Protein AF-A0A3N5FFJ3-F1 (afdb_monomer)

Nearest PDB structures (foldseek):
  7nu8-assembly1_A  TM=3.298E-01  e=3.427E+00  Neisseria gonorrhoeae
  6yks-assembly1_A  TM=2.397E-01  e=6.862E+00  Neisseria gonorrhoeae
  7a0p-assembly1_A  TM=2.120E-01  e=6.442E+00  Neisseria gonorrhoeae
  6ykn-assembly1_A  TM=2.234E-01  e=7.785E+00  Neisseria gonorrhoeae
  7yp8-assembly1_A  TM=2.160E-01  e=8.292E+00  Neisseria gonorrhoeae NCCP11945

Secondary structure (DSSP, 8-state):
---HHHHHHHHHHH-------HHHHTT-SSHHHHHHHHTS---SSS----B-TT--B--SS--HHHHHHHHHHHHHHS-TTTTS------------GGGS--PPTT-EEEEEEE---EE-TTS-EE--SEE----TTPPPEE---EEEEEEE-HHHHHHTS-S---TT-EEEPPHHHHHHIIIIISSS-TT--TTSTTTSS-------EEE-----

pLDDT: mean 80.62, std 12.38, range [38.72, 95.5]

Radius of gyration: 22.65 Å; Cα contacts (8 Å, |Δi|>4): 275; chains: 1; bounding box: 49×54×60 Å

Sequence (216 aa):
MSTPNQNQTLARENFIPVSIEIAYAGRRSDVEGKFIRERLKRPSWNGWIAATPNGTILNEEPYLDLVIHKGLQRWNELPAEERRPGLALENLGPVDPSLDLTPPAGGLILKTFIRSLARDAKGALMAPESVDLGNPGAPPIPAQAQRDHLWLMAEEAASLLPAQRTKGHRSPVPTFLADRICSFYLKDSATCIPGTSASKYGRYSGTLTSVVAEST

Foldseek 3Di:
DDDPVVLVVLCVPPHDDDDDPLVLQCVDPFPSVVCCCPQVVRPPDDFDFQAALSRHTQAPDRHSVSRSPSSRVSLVVDDPVSNDNDDDPVDRDDDDCVSPDDFADQKDKDKAKDWDWDADPVRDIDQDQWDDPPDPPDDTHGGDIDIDIDGGHNVLRVQLDDPDQDAFDKDWRDQVVQQVCQQPPHQVCSVVDPPCRPPVDDRGGDTDMHGRHDDD

Solvent-accessible surface area (backbone atoms only — not comparable to full-atom values): 13442 Å² total; per-residue (Å²): 132,82,53,73,69,54,53,53,49,51,43,68,76,75,47,85,90,81,89,74,67,58,87,51,47,47,66,41,90,40,54,62,12,45,43,34,46,71,44,58,56,57,68,95,58,98,60,44,81,30,56,42,74,69,32,52,70,46,36,97,50,46,49,62,69,56,12,55,54,45,14,51,53,48,54,73,70,47,58,73,74,70,71,39,85,72,59,78,73,89,65,58,68,76,79,71,66,88,71,56,89,68,81,53,78,81,34,40,77,43,82,42,78,42,56,62,71,43,62,49,101,86,64,48,81,40,78,45,72,54,43,74,85,84,50,90,93,59,77,62,41,75,48,52,74,39,77,52,74,48,80,30,45,37,68,58,46,54,59,62,57,58,93,62,84,47,73,70,38,72,41,74,41,53,63,73,58,29,34,48,42,29,56,72,67,64,44,84,57,60,74,74,61,90,84,54,52,78,83,77,42,75,91,53,71,67,87,45,70,42,64,38,70,78,89,126

Mean predicted aligned error: 9.39 Å

Structure (mmCIF, N/CA/C/O backbone):
data_AF-A0A3N5FFJ3-F1
#
_entry.id   AF-A0A3N5FFJ3-F1
#
loop_
_atom_site.group_PDB
_atom_site.id
_atom_site.type_symbol
_atom_site.label_atom_id
_atom_site.label_alt_id
_atom_site.label_comp_id
_atom_site.label_asym_id
_atom_site.label_entity_id
_atom_site.label_seq_id
_atom_site.pdbx_PDB_ins_code
_atom_site.Cartn_x
_atom_site.Cartn_y
_atom_site.Cartn_z
_atom_site.occupancy
_atom_site.B_iso_or_equiv
_atom_site.auth_seq_id
_atom_site.auth_comp_id
_atom_site.auth_asym_id
_atom_site.auth_atom_id
_atom_site.pdbx_PDB_model_num
ATOM 1 N N . MET A 1 1 ? -13.493 -19.605 10.358 1.00 55.00 1 MET A N 1
ATOM 2 C CA . MET A 1 1 ? -13.135 -18.456 9.500 1.00 55.00 1 MET A CA 1
ATOM 3 C C . MET A 1 1 ? -14.298 -18.198 8.562 1.00 55.00 1 MET A C 1
ATOM 5 O O . MET A 1 1 ? -14.789 -19.150 7.965 1.00 55.00 1 MET A O 1
ATOM 9 N N . SER A 1 2 ? -14.787 -16.962 8.498 1.00 55.50 2 SER A N 1
ATOM 10 C CA . SER A 1 2 ? -15.798 -16.552 7.519 1.00 55.50 2 SER A CA 1
ATOM 11 C C . SER A 1 2 ? -15.200 -16.547 6.111 1.00 55.50 2 SER A C 1
ATOM 13 O O . SER A 1 2 ? -13.999 -16.345 5.930 1.00 55.50 2 SER A O 1
ATOM 15 N N . THR A 1 3 ? -16.029 -16.783 5.098 1.00 64.38 3 THR A N 1
ATOM 16 C CA . THR A 1 3 ? -15.585 -16.666 3.702 1.00 64.38 3 THR A CA 1
ATOM 17 C C . THR A 1 3 ? -15.392 -15.187 3.327 1.00 64.38 3 THR A C 1
ATOM 19 O O . THR A 1 3 ? -16.077 -14.324 3.886 1.00 64.38 3 THR A O 1
ATOM 22 N N . PRO A 1 4 ? -14.518 -14.851 2.357 1.00 63.72 4 PRO A N 1
ATOM 23 C CA . PRO A 1 4 ? -14.334 -13.469 1.901 1.00 63.72 4 PRO A CA 1
ATOM 24 C C . PRO A 1 4 ? -15.648 -12.755 1.530 1.00 63.72 4 PRO A C 1
ATOM 26 O O . PRO A 1 4 ? -15.838 -11.592 1.884 1.00 63.72 4 PRO A O 1
ATOM 29 N N . ASN A 1 5 ? -16.598 -13.472 0.917 1.00 72.62 5 ASN A N 1
ATOM 30 C CA . ASN A 1 5 ? -17.919 -12.937 0.561 1.00 72.62 5 ASN A CA 1
ATOM 31 C C . ASN A 1 5 ? -18.771 -12.555 1.784 1.00 72.62 5 ASN A C 1
ATOM 33 O O . ASN A 1 5 ? -19.526 -11.583 1.730 1.00 72.62 5 ASN A O 1
ATOM 37 N N . GLN A 1 6 ? -18.648 -13.284 2.898 1.00 77.88 6 GLN A N 1
ATOM 38 C CA . GLN A 1 6 ? -19.370 -12.967 4.135 1.00 77.88 6 GLN A CA 1
ATOM 39 C C . GLN A 1 6 ? -18.846 -11.678 4.771 1.00 77.88 6 GLN A C 1
ATOM 41 O O . GLN A 1 6 ? -19.639 -10.825 5.158 1.00 77.88 6 GLN A O 1
ATOM 46 N N . ASN A 1 7 ? -17.524 -11.498 4.820 1.00 80.75 7 ASN A N 1
ATOM 47 C CA . ASN A 1 7 ? -16.919 -10.282 5.368 1.00 80.75 7 ASN A CA 1
ATOM 48 C C . ASN A 1 7 ? -17.285 -9.044 4.535 1.00 80.75 7 ASN A C 1
ATOM 50 O O . ASN A 1 7 ? -17.646 -8.015 5.097 1.00 80.75 7 ASN A O 1
ATOM 54 N N . GLN A 1 8 ? -17.262 -9.149 3.202 1.00 82.69 8 GLN A N 1
ATOM 55 C CA . GLN A 1 8 ? -17.688 -8.055 2.319 1.00 82.69 8 GLN A CA 1
ATOM 56 C C . GLN A 1 8 ? -19.159 -7.675 2.526 1.00 82.69 8 GLN A C 1
ATOM 58 O O . GLN A 1 8 ? -19.489 -6.492 2.578 1.00 82.69 8 GLN A O 1
ATOM 63 N N . THR A 1 9 ? -20.035 -8.672 2.673 1.00 88.12 9 THR A N 1
ATOM 64 C CA . THR A 1 9 ? -21.468 -8.454 2.923 1.00 88.12 9 THR A CA 1
ATOM 65 C C . THR A 1 9 ? -21.687 -7.747 4.260 1.00 88.12 9 THR A C 1
ATOM 67 O O . THR A 1 9 ? -22.335 -6.704 4.301 1.00 88.12 9 THR A O 1
ATOM 70 N N . LEU A 1 10 ? -21.063 -8.246 5.333 1.00 89.25 10 LEU A N 1
ATOM 71 C CA . LEU A 1 10 ? -21.150 -7.642 6.664 1.00 89.25 10 LEU A CA 1
ATOM 72 C C . LEU A 1 10 ? -20.624 -6.207 6.687 1.00 89.25 10 LEU A C 1
ATOM 74 O O . LEU A 1 10 ? -21.285 -5.336 7.250 1.00 89.25 10 LEU A O 1
ATOM 78 N N . ALA A 1 11 ? -19.473 -5.959 6.056 1.00 88.56 11 ALA A N 1
ATOM 79 C CA . ALA A 1 11 ? -18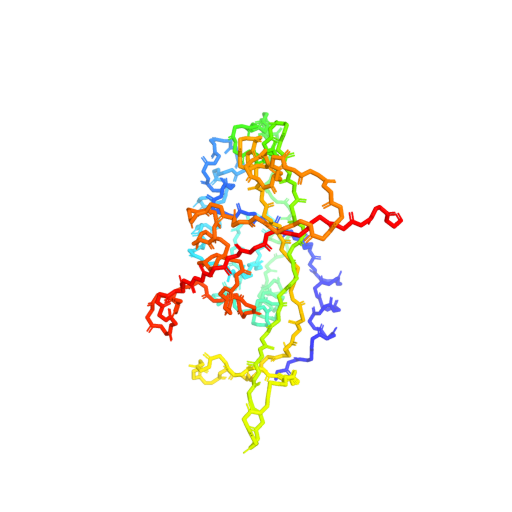.901 -4.623 5.936 1.00 88.56 11 ALA A CA 1
ATOM 80 C C . ALA A 1 11 ? -19.869 -3.663 5.233 1.00 88.56 11 ALA A C 1
ATOM 82 O O . ALA A 1 11 ? -20.138 -2.581 5.743 1.00 88.56 11 ALA A O 1
ATOM 83 N N . ARG A 1 12 ? -20.443 -4.076 4.098 1.00 90.19 12 ARG A N 1
ATOM 84 C CA . ARG A 1 12 ? -21.382 -3.253 3.322 1.00 90.19 12 ARG A CA 1
ATOM 85 C C . ARG A 1 12 ? -22.654 -2.911 4.098 1.00 90.19 12 ARG A C 1
ATOM 87 O O . ARG A 1 12 ? -23.186 -1.821 3.933 1.00 90.19 12 ARG A O 1
ATOM 94 N N . GLU A 1 13 ? -23.167 -3.851 4.880 1.00 94.31 13 GLU A N 1
ATOM 95 C CA . GLU A 1 13 ? -24.470 -3.711 5.538 1.00 94.31 13 GLU A CA 1
ATOM 96 C C . GLU A 1 13 ? -24.389 -3.028 6.905 1.00 94.31 13 GLU A C 1
ATOM 98 O O . GLU A 1 13 ? -25.378 -2.450 7.347 1.00 94.31 13 GLU A O 1
ATOM 103 N N . ASN A 1 14 ? -23.230 -3.076 7.572 1.00 93.94 14 ASN A N 1
ATOM 104 C CA . ASN A 1 14 ? -23.102 -2.641 8.967 1.00 93.94 14 ASN A CA 1
ATOM 105 C C . ASN A 1 14 ? -22.039 -1.561 9.202 1.00 93.94 14 ASN A C 1
ATOM 107 O O . ASN A 1 14 ? -21.961 -1.028 10.307 1.00 93.94 14 ASN A O 1
ATOM 111 N N . PHE A 1 15 ? -21.211 -1.238 8.207 1.00 92.94 15 PHE A N 1
ATOM 112 C CA . PHE A 1 15 ? -20.105 -0.296 8.362 1.00 92.94 15 PHE A CA 1
ATOM 113 C C . PHE A 1 15 ? -20.133 0.793 7.290 1.00 92.94 15 PHE A C 1
ATOM 115 O O . PHE A 1 15 ? -20.635 0.601 6.184 1.00 92.94 15 PHE A O 1
ATOM 122 N N . ILE A 1 16 ? -19.519 1.932 7.612 1.00 91.25 16 ILE A N 1
ATOM 123 C CA . ILE A 1 16 ? -19.140 2.957 6.636 1.00 91.25 16 ILE A CA 1
ATOM 124 C C . ILE A 1 16 ? -17.654 2.736 6.328 1.00 91.25 16 ILE A C 1
ATOM 126 O O . ILE A 1 16 ? -16.812 3.077 7.162 1.00 91.25 16 ILE A O 1
ATOM 130 N N . PRO A 1 17 ? -17.299 2.116 5.188 1.00 89.50 17 PRO A N 1
ATOM 131 C CA . PRO A 1 17 ? -15.906 1.843 4.874 1.00 89.50 17 PRO A CA 1
ATOM 132 C C . PRO A 1 17 ? -15.175 3.139 4.515 1.00 89.50 17 PRO A C 1
ATOM 134 O O . PRO A 1 17 ? -15.614 3.894 3.649 1.00 89.50 17 PRO A O 1
ATOM 137 N N . VAL A 1 18 ? -14.027 3.367 5.153 1.00 87.50 18 VAL A N 1
ATOM 138 C CA . VAL A 1 18 ? -13.131 4.492 4.865 1.00 87.50 18 VAL A CA 1
ATOM 139 C C . VAL A 1 18 ? -11.716 3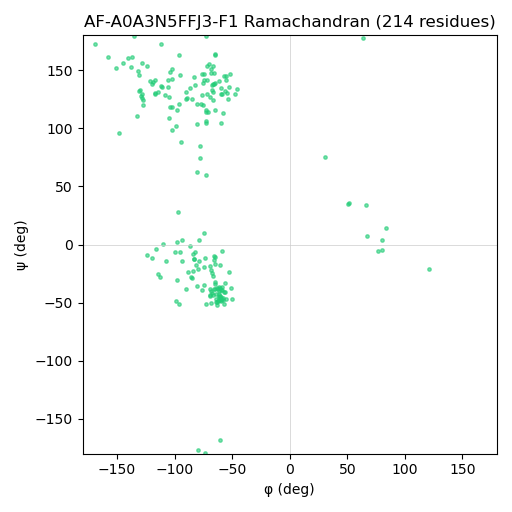.952 4.695 1.00 87.50 18 VAL A C 1
ATOM 141 O O . VAL A 1 18 ? -11.254 3.146 5.501 1.00 87.50 18 VAL A O 1
ATOM 144 N N . SER A 1 19 ? -11.031 4.390 3.640 1.00 85.38 19 SER A N 1
ATOM 145 C CA . SER A 1 19 ? -9.616 4.094 3.415 1.00 85.38 19 SER A CA 1
ATOM 146 C C . SER A 1 19 ? -8.796 5.332 3.735 1.00 85.38 19 SER A C 1
ATOM 148 O O . SER A 1 19 ? -9.068 6.400 3.192 1.00 85.38 19 SER A O 1
ATOM 150 N N . ILE A 1 20 ? -7.792 5.185 4.597 1.00 82.62 20 ILE A N 1
ATOM 151 C CA . ILE A 1 20 ? -6.930 6.286 5.031 1.00 82.62 20 ILE A CA 1
ATOM 152 C C . ILE A 1 20 ? -5.480 5.865 4.832 1.00 82.62 20 ILE A C 1
ATOM 154 O O . ILE A 1 20 ? -5.040 4.851 5.372 1.00 82.62 20 ILE A O 1
ATOM 158 N N . GLU A 1 21 ? -4.719 6.680 4.106 1.00 80.94 21 GLU A N 1
ATOM 159 C CA . GLU A 1 21 ? -3.267 6.545 4.043 1.00 80.94 21 GLU A CA 1
ATOM 160 C C . GLU A 1 21 ? -2.652 7.126 5.326 1.00 80.94 21 GLU A C 1
ATOM 162 O O . GLU A 1 21 ? -2.304 8.308 5.433 1.00 80.94 21 GLU A O 1
ATOM 167 N N . ILE A 1 22 ? -2.591 6.294 6.365 1.00 79.25 22 ILE A N 1
ATOM 168 C CA . ILE A 1 22 ? -2.316 6.749 7.728 1.00 79.25 22 ILE A CA 1
ATOM 169 C C . ILE A 1 22 ? -0.886 7.266 7.925 1.00 79.25 22 ILE A C 1
ATOM 171 O O . ILE A 1 22 ? -0.621 8.061 8.841 1.00 79.25 22 ILE A O 1
ATOM 175 N N . ALA A 1 23 ? 0.053 6.857 7.062 1.00 75.81 23 ALA A N 1
ATOM 176 C CA . ALA A 1 23 ? 1.424 7.335 7.132 1.00 75.81 23 ALA A CA 1
ATOM 177 C C . ALA A 1 23 ? 1.505 8.839 6.839 1.00 75.81 23 ALA A C 1
ATOM 179 O O . ALA A 1 23 ? 2.337 9.512 7.460 1.00 75.81 23 ALA A O 1
ATOM 180 N N . TYR A 1 24 ? 0.624 9.353 5.977 1.00 80.38 24 TYR A N 1
ATOM 181 C CA . TYR A 1 24 ? 0.540 10.759 5.575 1.00 80.38 24 TYR A CA 1
ATOM 182 C C . TYR A 1 24 ? -0.549 11.506 6.341 1.00 80.38 24 TYR A C 1
ATOM 184 O O . TYR A 1 24 ? -0.259 12.540 6.941 1.00 80.38 24 TYR A O 1
ATOM 192 N N . ALA A 1 25 ? -1.759 10.949 6.428 1.00 82.62 25 ALA A N 1
ATOM 193 C CA . ALA A 1 25 ? -2.885 11.597 7.097 1.00 82.62 25 ALA A CA 1
ATOM 194 C C . ALA A 1 25 ? -2.582 11.892 8.578 1.00 82.62 25 ALA A C 1
ATOM 196 O O . ALA A 1 25 ? -2.830 12.990 9.070 1.00 82.62 25 ALA A O 1
ATOM 197 N N . GLY A 1 26 ? -1.895 10.976 9.272 1.00 82.88 26 GLY A N 1
ATOM 198 C CA . GLY A 1 26 ? -1.452 11.193 10.653 1.00 82.88 26 GLY A CA 1
ATOM 199 C C . GLY A 1 26 ? -0.399 12.300 10.840 1.00 82.88 26 GLY A C 1
ATOM 200 O O . GLY A 1 26 ? -0.108 12.653 11.983 1.00 82.88 26 GLY A O 1
ATOM 201 N N . ARG A 1 27 ? 0.191 12.849 9.766 1.00 84.44 27 ARG A N 1
ATOM 202 C CA . ARG A 1 27 ? 1.148 13.977 9.813 1.00 84.44 27 ARG A CA 1
ATOM 203 C C . ARG A 1 27 ? 0.481 15.340 9.634 1.00 84.44 27 ARG A C 1
ATOM 205 O O . ARG A 1 27 ? 1.118 16.342 9.939 1.00 84.44 27 ARG A O 1
ATOM 212 N N . ARG A 1 28 ? -0.772 15.381 9.174 1.00 83.69 28 ARG A N 1
ATOM 213 C CA . ARG A 1 28 ? -1.502 16.628 8.912 1.00 83.69 28 ARG A CA 1
ATOM 214 C C . ARG A 1 28 ? -1.666 17.444 10.195 1.00 83.69 28 ARG A C 1
ATOM 216 O O . ARG A 1 28 ? -1.882 16.887 11.275 1.00 83.69 28 ARG A O 1
ATOM 223 N N . SER A 1 29 ? -1.536 18.761 10.100 1.00 84.19 29 SER A N 1
ATOM 224 C CA . SER A 1 29 ? -1.695 19.674 11.243 1.00 84.19 29 SER A CA 1
ATOM 225 C C . SER A 1 29 ? -3.159 20.024 11.535 1.00 84.19 29 SER A C 1
ATOM 227 O O . SER A 1 29 ? -3.456 20.545 12.609 1.00 84.19 29 SER A O 1
ATOM 229 N N . ASP A 1 30 ? -4.061 19.700 10.607 1.00 82.81 30 ASP A N 1
ATOM 230 C CA . ASP A 1 30 ? -5.500 19.925 10.702 1.00 82.81 30 ASP A CA 1
ATOM 231 C C . ASP A 1 30 ? -6.209 18.985 11.697 1.00 82.81 30 ASP A C 1
ATOM 233 O O . ASP A 1 30 ? -5.606 18.136 12.372 1.00 82.81 30 ASP A O 1
ATOM 237 N N . VAL A 1 31 ? -7.528 19.167 11.821 1.00 83.81 31 VAL A N 1
ATOM 238 C CA . VAL A 1 31 ? -8.344 18.403 12.773 1.00 83.81 31 VAL A CA 1
ATOM 239 C C . VAL A 1 31 ? -8.425 16.917 12.420 1.00 83.81 31 VAL A C 1
ATOM 241 O O . VAL A 1 31 ? -8.558 16.102 13.331 1.00 83.81 31 VAL A O 1
ATOM 244 N N . GLU A 1 32 ? -8.290 16.546 11.144 1.00 83.69 32 GLU A N 1
ATOM 245 C CA . GLU A 1 32 ? -8.256 15.147 10.710 1.00 83.69 32 GLU A CA 1
ATOM 246 C C . GLU A 1 32 ? -6.970 14.471 11.192 1.00 83.69 32 GLU A C 1
ATOM 248 O O . GLU A 1 32 ? -7.015 13.437 11.866 1.00 83.69 32 GLU A O 1
ATOM 253 N N . GLY A 1 33 ? -5.812 15.090 10.943 1.00 84.94 33 GLY A N 1
ATOM 254 C CA . GLY A 1 33 ? -4.538 14.579 11.438 1.00 84.94 33 GLY A CA 1
ATOM 255 C C . GLY A 1 33 ? -4.507 14.487 12.963 1.00 84.94 33 GLY A C 1
ATOM 256 O O . GLY A 1 33 ? -4.013 13.500 13.518 1.00 84.94 33 GLY A O 1
ATOM 257 N N . LYS A 1 34 ? -5.088 15.476 13.659 1.00 85.38 34 LYS A N 1
ATOM 258 C CA . LYS A 1 34 ? -5.259 15.435 15.119 1.00 85.38 34 LYS A CA 1
ATOM 259 C C . LYS A 1 34 ? -6.145 14.264 15.554 1.00 85.38 34 LYS A C 1
ATOM 261 O O . LYS A 1 34 ? -5.745 13.512 16.441 1.00 85.38 34 LYS A O 1
ATOM 266 N N . PHE A 1 35 ? -7.295 14.063 14.911 1.00 85.94 35 PHE A N 1
ATOM 267 C CA . PHE A 1 35 ? -8.198 12.945 15.192 1.00 85.94 35 PHE A CA 1
ATOM 268 C C . PHE A 1 35 ? -7.496 11.591 15.022 1.00 85.94 35 PHE A C 1
ATOM 270 O O . PHE A 1 35 ? -7.558 10.746 15.914 1.00 85.94 35 PHE A O 1
ATOM 277 N N . ILE A 1 36 ? -6.752 11.399 13.931 1.00 86.38 36 ILE A N 1
ATOM 278 C CA . ILE A 1 36 ? -6.006 10.159 13.674 1.00 86.38 36 ILE A CA 1
ATOM 279 C C . ILE A 1 36 ? -4.956 9.901 14.764 1.00 86.38 36 ILE A C 1
ATOM 281 O O . ILE A 1 36 ? -4.819 8.772 15.243 1.00 86.38 36 ILE A O 1
ATOM 285 N N . ARG A 1 37 ? -4.207 10.933 15.173 1.00 86.19 37 ARG A N 1
ATOM 286 C CA . ARG A 1 37 ? -3.170 10.799 16.207 1.00 86.19 37 ARG A CA 1
ATOM 287 C C . ARG A 1 37 ? -3.751 10.532 17.592 1.00 86.19 37 ARG A C 1
ATOM 289 O O . ARG A 1 37 ? -3.226 9.687 18.308 1.00 86.19 37 ARG A O 1
ATOM 296 N N . GLU A 1 38 ? -4.803 11.247 17.974 1.00 86.06 38 GLU A N 1
ATOM 297 C CA . GLU A 1 38 ? -5.318 11.232 19.348 1.00 86.06 38 GLU A CA 1
ATOM 298 C C . GLU A 1 38 ? -6.387 10.161 19.577 1.00 86.06 38 GLU A C 1
ATOM 300 O O . GLU A 1 38 ? -6.417 9.541 20.640 1.00 86.06 38 GLU A O 1
ATOM 305 N N . ARG A 1 39 ? -7.267 9.929 18.595 1.00 85.62 39 ARG A N 1
ATOM 306 C CA . ARG A 1 39 ? -8.396 8.993 18.716 1.00 85.62 39 ARG A CA 1
ATOM 307 C C . ARG A 1 39 ? -8.066 7.626 18.147 1.00 85.62 39 ARG A C 1
ATOM 309 O O . ARG A 1 39 ? -8.185 6.631 18.856 1.00 85.62 39 ARG A O 1
ATOM 316 N N . LEU A 1 40 ? -7.568 7.586 16.911 1.00 82.56 40 LEU A N 1
ATOM 317 C CA . LEU A 1 40 ? -7.194 6.324 16.264 1.00 82.56 40 LEU A CA 1
ATOM 318 C C . LEU A 1 40 ? -5.801 5.831 16.675 1.00 82.56 40 LEU A C 1
ATOM 320 O O . LEU A 1 40 ? -5.412 4.727 16.305 1.00 82.56 40 LEU A O 1
ATOM 324 N N . LYS A 1 41 ? -5.049 6.638 17.441 1.00 77.25 41 LYS A N 1
ATOM 325 C CA . LYS A 1 41 ? -3.725 6.305 17.994 1.00 77.25 41 LYS A CA 1
ATOM 326 C C . LYS A 1 41 ? -2.748 5.758 16.949 1.00 77.25 41 LYS A C 1
ATOM 328 O O . LYS A 1 41 ? -1.944 4.890 17.272 1.00 77.25 41 LYS A O 1
ATOM 333 N N . ARG A 1 42 ? -2.838 6.269 15.711 1.00 66.56 42 ARG A N 1
ATOM 334 C CA . ARG A 1 42 ? -1.986 5.947 14.551 1.00 66.56 42 ARG A CA 1
ATOM 335 C C . ARG A 1 42 ? -1.460 4.495 14.584 1.00 66.56 42 ARG A C 1
ATOM 337 O O . ARG A 1 42 ? -0.283 4.314 14.910 1.00 66.56 42 ARG A O 1
ATOM 344 N N . PRO A 1 43 ? -2.281 3.468 14.274 1.00 63.44 43 PRO A N 1
ATOM 345 C CA . PRO A 1 43 ? -1.783 2.102 14.148 1.00 63.44 43 PRO A CA 1
ATOM 346 C C . PRO A 1 43 ? -0.528 2.089 13.277 1.00 63.44 43 PRO A C 1
ATOM 348 O O . PRO A 1 43 ? -0.487 2.670 12.193 1.00 63.44 43 PRO A O 1
ATOM 351 N N . SER A 1 44 ? 0.519 1.448 13.779 1.00 54.56 44 SER A N 1
ATOM 352 C CA . SER A 1 44 ? 1.832 1.388 13.141 1.00 54.56 44 SER A CA 1
ATOM 353 C C . SER A 1 44 ? 1.883 0.455 11.923 1.00 54.56 44 SER A C 1
ATOM 355 O O . SER A 1 44 ? 2.967 0.198 11.405 1.00 54.56 44 SER A O 1
ATOM 357 N N . TRP A 1 45 ? 0.735 -0.043 11.447 1.00 60.53 45 TRP A N 1
ATOM 358 C CA . TRP A 1 45 ? 0.655 -1.138 10.483 1.00 60.53 45 TRP A CA 1
ATOM 359 C C . TRP A 1 45 ? -0.501 -0.978 9.494 1.00 60.53 45 TRP A C 1
ATOM 361 O O . TRP A 1 45 ? -1.521 -0.363 9.805 1.00 60.53 45 TRP A O 1
ATOM 371 N N . ASN A 1 46 ? -0.356 -1.621 8.332 1.00 66.94 46 ASN A N 1
ATOM 372 C CA . ASN A 1 46 ? -1.459 -1.915 7.419 1.00 66.94 46 ASN A CA 1
ATOM 373 C C . ASN A 1 46 ? -2.476 -2.786 8.169 1.00 66.94 46 ASN A C 1
ATOM 375 O O . ASN A 1 46 ? -2.224 -3.967 8.407 1.00 66.94 46 ASN A O 1
ATOM 379 N N . GLY A 1 47 ? -3.595 -2.205 8.586 1.00 74.44 47 GLY A N 1
ATOM 380 C CA . GLY A 1 47 ? -4.559 -2.884 9.439 1.00 74.44 47 GLY A CA 1
ATOM 381 C C . GLY A 1 47 ? -5.934 -2.256 9.346 1.00 74.44 47 GLY A C 1
ATOM 382 O O . GLY A 1 47 ? -6.095 -1.123 8.893 1.00 74.44 47 GLY A O 1
ATOM 383 N N . TRP A 1 48 ? -6.932 -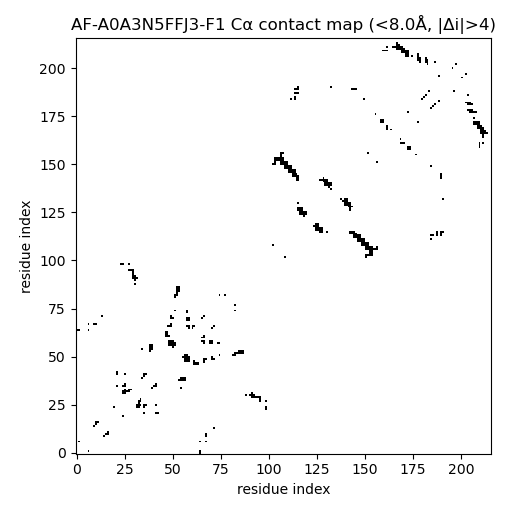3.017 9.770 1.00 82.38 48 TRP A N 1
ATOM 384 C CA . TRP A 1 48 ? -8.313 -2.567 9.785 1.00 82.38 48 TRP A CA 1
ATOM 385 C C . TRP A 1 48 ? -8.656 -2.020 11.170 1.00 82.38 48 TRP A C 1
ATOM 387 O O . TRP A 1 48 ? -8.164 -2.507 12.188 1.00 82.38 48 TRP A O 1
ATOM 397 N N . ILE A 1 49 ? -9.505 -0.995 11.208 1.00 87.12 49 ILE A N 1
ATOM 398 C CA . ILE A 1 49 ? -10.070 -0.454 12.443 1.00 87.12 49 ILE A CA 1
ATOM 399 C C . ILE A 1 49 ? -11.585 -0.390 12.283 1.00 87.12 49 ILE A C 1
ATOM 401 O O . ILE A 1 49 ? -12.093 0.175 11.318 1.00 87.12 49 ILE A O 1
ATOM 405 N N . ALA A 1 50 ? -12.296 -0.932 13.264 1.00 90.50 50 ALA A N 1
ATOM 406 C CA . ALA A 1 50 ? -13.683 -0.615 13.541 1.00 90.50 50 ALA A CA 1
ATOM 407 C C . ALA A 1 50 ? -13.686 0.439 14.648 1.00 90.50 50 ALA A C 1
ATOM 409 O O . ALA A 1 50 ? -13.158 0.201 15.734 1.00 90.50 50 ALA A O 1
ATOM 410 N N . ALA A 1 51 ? -14.262 1.607 14.385 1.00 90.06 51 ALA A N 1
ATOM 411 C CA . ALA A 1 51 ? -14.359 2.676 15.367 1.00 90.06 51 ALA A CA 1
ATOM 412 C C . ALA A 1 51 ? -15.777 3.242 15.420 1.00 90.06 51 ALA A C 1
ATOM 414 O O . ALA A 1 51 ? -16.492 3.267 14.419 1.00 90.06 51 ALA A O 1
ATOM 415 N N . THR A 1 52 ? -16.168 3.718 16.599 1.00 90.06 52 THR A N 1
ATOM 416 C CA . THR A 1 52 ? -17.375 4.541 16.759 1.00 90.06 52 THR A CA 1
ATOM 417 C C . THR A 1 52 ? -17.221 5.874 16.013 1.00 90.06 52 THR A C 1
ATOM 419 O O . THR A 1 52 ? -16.088 6.293 15.747 1.00 90.06 52 THR A O 1
ATOM 422 N N . PRO A 1 53 ? -18.319 6.614 15.764 1.00 86.00 53 PRO A N 1
ATOM 423 C CA . PRO A 1 53 ? -18.255 7.961 15.187 1.00 86.00 53 PRO A CA 1
ATOM 424 C C . PRO A 1 53 ? -17.330 8.937 15.933 1.00 86.00 53 PRO A C 1
ATOM 426 O O . PRO A 1 53 ? -16.825 9.886 15.346 1.00 86.00 53 PRO A O 1
ATOM 429 N N . ASN A 1 54 ? -17.073 8.693 17.221 1.00 83.25 54 ASN A N 1
ATOM 430 C CA . ASN A 1 54 ? -16.234 9.549 18.063 1.00 83.25 54 ASN A CA 1
ATOM 431 C C . ASN A 1 54 ? -14.763 9.089 18.110 1.00 83.25 54 ASN A C 1
ATOM 433 O O . ASN A 1 54 ? -13.952 9.665 18.839 1.00 83.25 54 ASN A O 1
ATOM 437 N N . GLY A 1 55 ? -14.412 8.053 17.342 1.00 85.56 55 GLY A N 1
ATOM 438 C CA . GLY A 1 55 ? -13.052 7.533 17.227 1.00 85.56 55 GLY A CA 1
ATOM 439 C C . GLY A 1 55 ? -12.645 6.545 18.320 1.00 85.56 55 GLY A C 1
ATOM 440 O O . GLY A 1 55 ? -11.460 6.250 18.452 1.00 85.56 55 GLY A O 1
ATOM 441 N N . THR A 1 56 ? -13.592 6.014 19.100 1.00 88.31 56 THR A N 1
ATOM 442 C CA . THR A 1 56 ? -13.313 4.884 20.002 1.00 88.31 56 THR A CA 1
ATOM 443 C C . THR A 1 56 ? -13.142 3.617 19.176 1.00 88.31 56 THR A C 1
ATOM 445 O O . THR A 1 56 ? -14.099 3.179 18.539 1.00 88.31 56 THR A O 1
ATOM 448 N N . ILE A 1 57 ? -11.943 3.039 19.202 1.00 89.12 57 ILE A N 1
ATOM 449 C CA . ILE A 1 57 ? -11.624 1.764 18.554 1.00 89.12 57 ILE A CA 1
ATOM 450 C C . ILE A 1 57 ? -12.366 0.625 19.265 1.00 89.12 57 ILE A C 1
ATOM 452 O O . ILE A 1 57 ? -12.360 0.541 20.492 1.00 89.12 57 ILE A O 1
ATOM 456 N N . LEU A 1 58 ? -12.998 -0.244 18.481 1.00 89.69 58 LEU A N 1
ATOM 457 C CA . LEU A 1 58 ? -13.821 -1.365 18.939 1.00 89.69 58 LEU A CA 1
ATOM 458 C C . LEU A 1 58 ? -13.148 -2.725 18.733 1.00 89.69 58 LEU A C 1
ATOM 460 O O . LEU A 1 58 ? -13.602 -3.722 19.289 1.00 89.69 58 LEU A O 1
ATOM 464 N N . ASN A 1 59 ? -12.080 -2.775 17.938 1.00 82.06 59 ASN A N 1
ATOM 465 C CA . ASN A 1 59 ? -11.284 -3.970 17.701 1.00 82.06 59 ASN A CA 1
ATOM 466 C C . ASN A 1 59 ? -9.917 -3.860 18.391 1.00 82.06 59 ASN A C 1
ATOM 468 O O . ASN A 1 59 ? -9.183 -2.900 18.193 1.00 82.06 59 ASN A O 1
ATOM 472 N N . GLU A 1 60 ? -9.551 -4.869 19.177 1.00 74.38 60 GLU A N 1
ATOM 473 C CA . GLU A 1 60 ? -8.214 -4.961 19.791 1.00 74.38 60 GLU A CA 1
ATOM 474 C C . GLU A 1 60 ? -7.153 -5.475 18.800 1.00 74.38 60 GLU A C 1
ATOM 476 O O . GLU A 1 60 ? -5.964 -5.229 18.969 1.00 74.38 60 GLU A O 1
ATOM 481 N N . GLU A 1 61 ? -7.596 -6.159 17.740 1.00 70.50 61 GLU A N 1
ATOM 482 C CA . GLU A 1 61 ? -6.760 -6.854 16.755 1.00 70.50 61 GLU A CA 1
ATOM 483 C C . GLU A 1 61 ? -6.927 -6.236 15.358 1.00 70.50 61 GLU A C 1
ATOM 485 O O . GLU A 1 61 ? -8.059 -5.917 14.993 1.00 70.50 61 GLU A O 1
ATOM 490 N N . PRO A 1 62 ? -5.868 -6.105 14.534 1.00 71.00 62 PRO A N 1
ATOM 491 C CA . PRO A 1 62 ? -5.929 -5.410 13.239 1.00 71.00 62 PRO A CA 1
ATOM 492 C C . PRO A 1 62 ? -6.376 -6.286 12.048 1.00 71.00 62 PRO A C 1
ATOM 494 O O . PRO A 1 62 ? -6.446 -5.794 10.917 1.00 71.00 62 PRO A O 1
ATOM 497 N N . TYR A 1 63 ? -6.648 -7.578 12.263 1.00 72.62 63 TYR A N 1
ATOM 498 C CA . TYR A 1 63 ? -7.012 -8.533 11.206 1.00 72.62 63 TYR A CA 1
ATOM 499 C C . TYR A 1 63 ? -8.463 -8.357 10.748 1.00 72.62 63 TYR A C 1
ATOM 501 O O . TYR A 1 63 ? -9.371 -8.355 11.574 1.00 72.62 63 TYR A O 1
ATOM 509 N N . LEU A 1 64 ? -8.688 -8.233 9.432 1.00 70.00 64 LEU A N 1
ATOM 510 C CA . LEU A 1 64 ? -9.977 -7.835 8.839 1.00 70.00 64 LEU A CA 1
ATOM 511 C C . LEU A 1 64 ? -11.183 -8.632 9.354 1.00 70.00 64 LEU A C 1
ATOM 513 O O . LEU A 1 64 ? -12.224 -8.054 9.659 1.00 70.00 64 LEU A O 1
ATOM 517 N N . ASP A 1 65 ? -11.064 -9.956 9.415 1.00 72.75 65 ASP A N 1
ATOM 518 C CA . ASP A 1 65 ? -12.136 -10.831 9.882 1.00 72.75 65 ASP A CA 1
ATOM 519 C C . ASP A 1 65 ? -12.459 -10.567 11.357 1.00 72.75 65 ASP A C 1
ATOM 521 O O . ASP A 1 65 ? -13.621 -10.362 11.710 1.00 72.75 65 ASP A O 1
ATOM 525 N N . LEU A 1 66 ? -11.437 -10.471 12.207 1.00 76.31 66 LEU A N 1
ATOM 526 C CA . LEU A 1 66 ? -11.609 -10.118 13.613 1.00 76.31 66 LEU A CA 1
ATOM 527 C C . LEU A 1 66 ? -12.172 -8.704 13.780 1.00 76.31 66 LEU A C 1
ATOM 529 O O . LEU A 1 66 ? -13.014 -8.499 14.649 1.00 76.31 66 LEU A O 1
ATOM 533 N N . VAL A 1 67 ? -11.764 -7.750 12.942 1.00 82.62 67 VAL A N 1
ATOM 534 C CA . VAL A 1 67 ? -12.252 -6.366 12.986 1.00 82.62 67 VAL A CA 1
ATOM 535 C C . VAL A 1 67 ? -13.739 -6.293 12.686 1.00 82.62 67 VAL A C 1
ATOM 537 O O . VAL A 1 67 ? -14.474 -5.676 13.451 1.00 82.62 67 VAL A O 1
ATOM 540 N N . ILE A 1 68 ? -14.192 -6.937 11.608 1.00 86.56 68 ILE A N 1
ATOM 541 C CA . ILE A 1 68 ? -15.607 -6.921 11.227 1.00 86.56 68 ILE A CA 1
ATOM 542 C C . ILE A 1 68 ? -16.448 -7.584 12.318 1.00 86.56 68 ILE A C 1
ATOM 544 O O . ILE A 1 68 ? -17.405 -6.986 12.804 1.00 86.56 68 ILE A O 1
ATOM 548 N N . HIS A 1 69 ? -16.093 -8.804 12.731 1.00 88.50 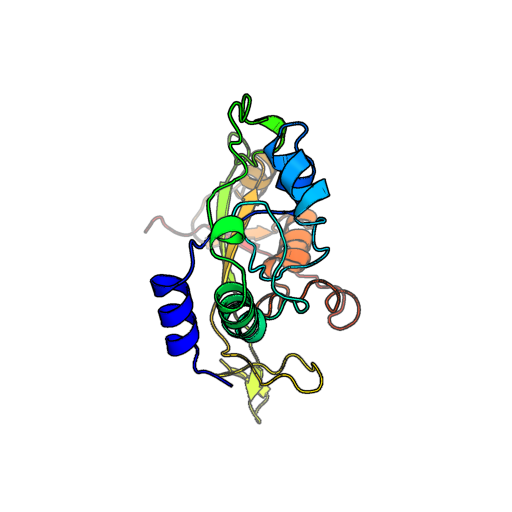69 HIS A N 1
ATOM 549 C CA . HIS A 1 69 ? -16.931 -9.572 13.655 1.00 88.50 69 HIS A CA 1
ATOM 550 C C . HIS A 1 69 ? -16.890 -9.019 15.080 1.00 88.50 69 HIS A C 1
ATOM 552 O O . HIS A 1 69 ? -17.943 -8.736 15.650 1.00 88.50 69 HIS A O 1
ATOM 558 N N . LYS A 1 70 ? -15.697 -8.805 15.653 1.00 87.06 70 LYS A N 1
ATOM 559 C CA . LYS A 1 70 ? -15.578 -8.273 17.022 1.00 87.06 70 LYS A CA 1
ATOM 560 C C . LYS A 1 70 ? -16.016 -6.815 17.095 1.00 87.06 70 LYS A C 1
ATOM 562 O O . LYS A 1 70 ? -16.676 -6.436 18.055 1.00 87.06 70 LYS A O 1
ATOM 567 N N . GLY A 1 71 ? -15.694 -6.015 16.077 1.00 90.62 71 GLY A N 1
ATOM 568 C CA . GLY A 1 71 ? -16.118 -4.620 16.006 1.00 90.62 71 GLY A CA 1
ATOM 569 C C . GLY A 1 71 ? -17.639 -4.489 15.981 1.00 90.62 71 GLY A C 1
ATOM 570 O O . GLY A 1 71 ? -18.187 -3.703 16.750 1.00 90.62 71 GLY A O 1
ATOM 571 N N . LEU A 1 72 ? -18.329 -5.301 15.168 1.00 93.06 72 LEU A N 1
ATOM 572 C CA . LEU A 1 72 ? -19.794 -5.307 15.111 1.00 93.06 72 LEU A CA 1
ATOM 573 C C . LEU A 1 72 ? -20.424 -5.833 16.402 1.00 93.06 72 LEU A C 1
ATOM 575 O O . LEU A 1 72 ? -21.395 -5.256 16.890 1.00 93.06 72 LEU A O 1
ATOM 579 N N . GLN A 1 73 ? -19.869 -6.901 16.981 1.00 93.44 73 GLN A N 1
ATOM 580 C CA . GLN A 1 73 ? -20.330 -7.398 18.275 1.00 93.44 73 GLN A CA 1
ATOM 581 C C . GLN A 1 73 ? -20.235 -6.296 19.336 1.00 93.44 73 GLN A C 1
ATOM 583 O O . GLN A 1 73 ? -21.225 -5.983 19.994 1.00 93.44 73 GLN A O 1
ATOM 588 N N . ARG A 1 74 ? -19.064 -5.660 19.452 1.00 93.38 74 AR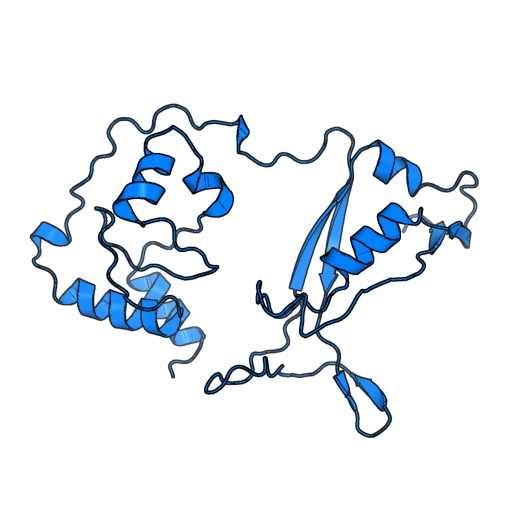G A N 1
ATOM 589 C CA . ARG A 1 74 ? -18.829 -4.622 20.450 1.00 93.38 74 ARG A CA 1
ATOM 590 C C . ARG A 1 74 ? -19.694 -3.394 20.211 1.00 93.38 74 ARG A C 1
ATOM 592 O O . ARG A 1 74 ? -20.209 -2.835 21.168 1.00 93.38 74 ARG A O 1
ATOM 599 N N . TRP A 1 75 ? -19.900 -3.012 18.951 1.00 94.31 75 TRP A N 1
ATOM 600 C CA . TRP A 1 75 ? -20.838 -1.959 18.571 1.00 94.31 75 TRP A CA 1
ATOM 601 C C . TRP A 1 75 ? -22.252 -2.235 19.088 1.00 94.31 75 TRP A C 1
ATOM 603 O O . TRP A 1 75 ? -22.866 -1.354 19.682 1.00 94.31 75 TRP A O 1
ATOM 613 N N . ASN A 1 76 ? -22.758 -3.457 18.916 1.00 94.56 76 ASN A N 1
ATOM 614 C CA . ASN A 1 76 ? -24.104 -3.828 19.359 1.00 94.56 76 ASN A CA 1
ATOM 615 C C . ASN A 1 76 ? -24.257 -3.846 20.889 1.00 94.56 76 ASN A C 1
ATOM 617 O O . ASN A 1 76 ? -25.365 -3.661 21.389 1.00 94.56 76 ASN A O 1
ATOM 621 N N . GLU A 1 77 ? -23.161 -4.031 21.625 1.00 95.50 77 GLU A N 1
ATOM 622 C CA . GLU A 1 77 ? -23.124 -3.948 23.089 1.00 95.50 77 GLU A CA 1
ATOM 623 C C . GLU A 1 77 ? -23.101 -2.497 23.610 1.00 95.50 77 GLU A C 1
ATOM 625 O O . GLU A 1 77 ? -23.338 -2.275 24.799 1.00 95.50 77 GLU A O 1
ATOM 630 N N . LEU A 1 78 ? -22.822 -1.502 22.755 1.00 93.69 78 LEU A N 1
ATOM 631 C CA . LEU A 1 78 ? -22.746 -0.105 23.181 1.00 93.69 78 LEU A CA 1
ATOM 632 C C . LEU A 1 78 ? -24.129 0.480 23.515 1.00 93.69 78 LEU A C 1
ATOM 634 O O . LEU A 1 78 ? -25.104 0.279 22.768 1.00 93.69 78 LEU A O 1
ATOM 638 N N . PRO A 1 79 ? -24.216 1.318 24.567 1.00 93.38 79 PRO A N 1
ATOM 639 C CA . PRO A 1 79 ? -25.389 2.144 24.819 1.00 93.38 79 PRO A CA 1
ATOM 640 C C . PRO A 1 79 ? -25.787 2.956 23.581 1.00 93.38 79 PRO A C 1
ATOM 642 O O . PRO A 1 79 ? -24.941 3.400 22.805 1.00 93.38 79 PRO A O 1
ATOM 645 N N . ALA A 1 80 ? -27.091 3.185 23.396 1.00 90.44 80 ALA A N 1
ATOM 646 C CA . ALA A 1 80 ? -27.603 3.909 22.228 1.00 90.44 80 ALA A CA 1
ATOM 647 C C . ALA A 1 80 ? -26.984 5.310 22.069 1.00 90.44 80 ALA A C 1
ATOM 649 O O . ALA A 1 80 ? -26.762 5.744 20.944 1.00 90.44 80 ALA A O 1
ATOM 650 N N . GLU A 1 81 ? -26.665 5.982 23.176 1.00 87.25 81 GLU A N 1
ATOM 651 C CA . GLU A 1 81 ? -26.018 7.298 23.169 1.00 87.25 81 GLU A CA 1
ATOM 652 C C . GLU A 1 81 ? -24.592 7.256 22.604 1.00 87.25 81 GLU A C 1
ATOM 654 O O . GLU A 1 81 ? -24.209 8.135 21.840 1.00 87.25 81 GLU A O 1
ATOM 659 N N . GLU A 1 82 ? -23.822 6.205 22.891 1.00 85.06 82 GLU A N 1
ATOM 660 C CA . GLU A 1 82 ? -22.458 6.043 22.362 1.00 85.06 82 GLU A CA 1
ATOM 661 C C . GLU A 1 82 ? -22.436 5.650 20.879 1.00 85.06 82 GLU A C 1
ATOM 663 O O . GLU A 1 82 ? -21.433 5.842 20.190 1.00 85.06 82 GLU A O 1
ATOM 668 N N . ARG A 1 83 ? -23.558 5.126 20.373 1.00 88.00 83 ARG A N 1
ATOM 669 C CA . ARG A 1 83 ? -23.756 4.817 18.952 1.00 88.00 83 ARG A CA 1
ATOM 670 C C . ARG A 1 83 ? -24.187 6.029 18.128 1.00 88.00 83 ARG A C 1
ATOM 672 O O . ARG A 1 83 ? -24.186 5.958 16.899 1.00 88.00 83 ARG A O 1
ATOM 679 N N . ARG A 1 84 ? -24.573 7.137 18.768 1.00 85.12 84 ARG A N 1
ATOM 680 C CA . ARG A 1 84 ? -24.927 8.367 18.055 1.00 85.12 84 ARG A CA 1
ATOM 681 C C . ARG A 1 84 ? -23.665 9.090 17.575 1.00 85.12 84 ARG A C 1
ATOM 683 O O . ARG A 1 84 ? -22.643 9.071 18.264 1.00 85.12 84 ARG A O 1
ATOM 690 N N . PRO A 1 85 ? -23.720 9.769 16.417 1.00 77.12 85 PRO A N 1
ATOM 691 C CA . PRO A 1 85 ? -22.689 10.727 16.039 1.00 77.12 85 PRO A CA 1
ATOM 692 C C . PRO A 1 85 ? -22.589 11.810 17.122 1.00 77.12 85 PRO A C 1
ATOM 694 O O . PRO A 1 85 ? -23.551 12.541 17.342 1.00 77.12 85 PRO A O 1
ATOM 697 N N . GLY A 1 86 ? -21.465 11.872 17.839 1.00 66.75 86 GLY A N 1
ATOM 698 C CA . GLY A 1 86 ? -21.260 12.829 18.936 1.00 66.75 86 GLY A CA 1
ATOM 699 C C . GLY A 1 86 ? -20.167 13.859 18.653 1.00 66.75 86 GLY A C 1
ATOM 700 O O . GLY A 1 86 ? -20.200 14.959 19.196 1.00 66.75 86 GLY A O 1
ATOM 701 N N . LEU A 1 87 ? -19.208 13.528 17.787 1.00 66.31 87 LEU A N 1
ATOM 702 C CA . LEU A 1 87 ? -18.120 14.409 17.392 1.00 66.31 87 LEU A CA 1
ATOM 703 C C . LEU A 1 87 ? -18.498 15.144 16.104 1.00 66.31 87 LEU A C 1
ATOM 705 O O . LEU A 1 87 ? -18.203 14.694 14.998 1.00 66.31 87 LEU A O 1
ATOM 709 N N . ALA A 1 88 ? -19.152 16.293 16.249 1.00 66.69 88 ALA A N 1
ATOM 710 C CA . ALA A 1 88 ? -19.255 17.242 15.153 1.00 66.69 88 ALA A CA 1
ATOM 711 C C . ALA A 1 88 ? -17.880 17.902 14.962 1.00 66.69 88 ALA A C 1
ATOM 713 O O . ALA A 1 88 ? -17.441 18.719 15.771 1.00 66.69 88 ALA A O 1
ATOM 714 N N . LEU A 1 89 ? -17.166 17.525 13.902 1.00 66.44 89 LEU A N 1
ATOM 715 C CA . LEU A 1 89 ? -15.986 18.263 13.454 1.00 66.44 89 LEU A CA 1
ATOM 716 C C . LEU A 1 89 ? -16.480 19.502 12.694 1.00 66.44 89 LEU A C 1
ATOM 718 O O . LEU A 1 89 ? -16.465 19.533 11.469 1.00 66.44 89 LEU A O 1
ATOM 722 N N . GLU A 1 90 ? -16.983 20.504 13.421 1.00 61.97 90 GLU A N 1
ATOM 723 C CA . GLU A 1 90 ? -17.669 21.677 12.840 1.00 61.97 90 GLU A CA 1
ATOM 724 C C . GLU A 1 90 ? -16.760 22.558 11.970 1.00 61.97 90 GLU A C 1
ATOM 726 O O . GLU A 1 90 ? -17.230 23.427 11.240 1.00 61.97 90 GLU A O 1
ATOM 731 N N . ASN A 1 91 ? -15.452 22.316 12.001 1.00 70.19 91 ASN A N 1
ATOM 732 C CA . ASN A 1 91 ? -14.502 22.985 11.136 1.00 70.19 91 ASN A CA 1
ATOM 733 C C . ASN A 1 91 ? -13.343 22.042 10.813 1.00 70.19 91 ASN A C 1
ATOM 735 O O . ASN A 1 91 ? -12.394 21.921 11.588 1.00 70.19 91 ASN A O 1
ATOM 739 N N . LEU A 1 92 ? -13.427 21.371 9.660 1.00 70.38 92 LEU A N 1
ATOM 740 C CA . LEU A 1 92 ? -12.346 20.520 9.156 1.00 70.38 92 LEU A CA 1
ATOM 741 C C . LEU A 1 92 ? -11.083 21.322 8.795 1.00 70.38 92 LEU A C 1
ATOM 743 O O . LEU A 1 92 ? -10.006 20.746 8.655 1.00 70.38 92 LEU A O 1
ATOM 747 N N . GLY A 1 93 ? -11.199 22.652 8.708 1.00 72.00 93 GLY A N 1
ATOM 748 C CA . GLY A 1 93 ? -10.156 23.514 8.178 1.00 72.00 93 GLY A CA 1
ATOM 749 C C . GLY A 1 93 ? -9.884 23.233 6.695 1.00 72.00 93 GLY A C 1
ATOM 750 O O . GLY A 1 93 ? -10.508 22.362 6.082 1.00 72.00 93 GLY A O 1
ATOM 751 N N . PRO A 1 94 ? -8.972 23.994 6.075 1.00 75.31 94 PRO A N 1
ATOM 752 C CA . PRO A 1 94 ? -8.472 23.648 4.756 1.00 75.31 94 PRO A CA 1
ATOM 753 C C . PRO A 1 94 ? -7.649 22.359 4.838 1.00 75.31 94 PRO A C 1
ATOM 755 O O . PRO A 1 94 ? -6.827 22.190 5.739 1.00 75.31 94 PRO A O 1
ATOM 758 N N . VAL A 1 95 ? -7.847 21.475 3.861 1.00 73.06 95 VAL A N 1
ATOM 759 C CA . VAL A 1 95 ? -6.972 20.320 3.649 1.00 73.06 95 VAL A CA 1
ATOM 760 C C . VAL A 1 95 ? -5.560 20.839 3.385 1.00 73.06 95 VAL A C 1
ATOM 762 O O . VAL A 1 95 ? -5.405 21.713 2.538 1.00 73.06 95 VAL A O 1
ATOM 765 N N . ASP A 1 96 ? -4.550 20.321 4.088 1.00 73.25 96 ASP A N 1
ATOM 766 C CA . ASP A 1 96 ? -3.144 20.637 3.804 1.00 73.25 96 ASP A CA 1
ATOM 767 C C . ASP A 1 96 ? -2.706 19.935 2.503 1.00 73.25 96 ASP A C 1
ATOM 769 O O . ASP A 1 96 ? -2.479 18.720 2.521 1.00 73.25 96 ASP A O 1
ATOM 773 N N . PRO A 1 97 ? -2.566 20.662 1.375 1.00 76.56 97 PRO A N 1
ATOM 774 C CA . PRO A 1 97 ? -2.248 20.045 0.092 1.00 76.56 97 PRO A CA 1
ATOM 775 C C . PRO A 1 97 ? -0.784 19.593 0.015 1.00 76.56 97 PRO A C 1
ATOM 777 O O . PRO A 1 97 ? -0.415 18.878 -0.910 1.00 76.56 97 PRO A O 1
ATOM 780 N N . SER A 1 98 ? 0.078 19.998 0.960 1.00 77.75 98 SER A N 1
ATOM 781 C CA . SER A 1 98 ? 1.507 19.651 0.933 1.00 77.75 98 SER A CA 1
ATOM 782 C C . SER A 1 98 ? 1.775 18.165 1.192 1.00 77.75 98 SER A C 1
ATOM 784 O O . SER A 1 98 ? 2.855 17.665 0.874 1.00 77.75 98 SER A O 1
ATOM 786 N N . LEU A 1 99 ? 0.796 17.458 1.761 1.00 75.12 99 LEU A N 1
ATOM 787 C CA . LEU A 1 99 ? 0.857 16.023 2.026 1.00 75.12 99 LEU A CA 1
ATOM 788 C C . LEU A 1 99 ? 0.125 15.188 0.970 1.00 75.12 99 LEU A C 1
ATOM 790 O O . LEU A 1 99 ? 0.240 13.960 1.002 1.00 75.12 99 LEU A O 1
ATOM 794 N N . ASP A 1 100 ? -0.574 15.830 0.031 1.00 79.38 100 ASP A N 1
ATOM 795 C CA . ASP A 1 100 ? -1.181 15.143 -1.100 1.00 79.38 100 ASP A CA 1
ATOM 796 C C . ASP A 1 100 ? -0.088 14.771 -2.104 1.00 79.38 100 ASP A C 1
ATOM 798 O O . ASP A 1 100 ? 0.641 15.610 -2.641 1.00 79.38 100 ASP A O 1
ATOM 802 N N . LEU A 1 101 ? 0.042 13.472 -2.363 1.00 78.62 101 LEU A N 1
ATOM 803 C CA . LEU A 1 101 ? 0.976 12.979 -3.363 1.00 78.62 101 LEU A CA 1
ATOM 804 C C . LEU A 1 101 ? 0.448 13.342 -4.751 1.00 78.62 101 LEU A C 1
ATOM 806 O O . LEU A 1 101 ? -0.580 12.829 -5.193 1.00 78.62 101 LEU A O 1
ATOM 810 N N . THR A 1 102 ? 1.174 14.206 -5.454 1.00 84.81 102 THR A N 1
ATOM 811 C CA . THR A 1 102 ? 0.882 14.559 -6.844 1.00 84.81 102 THR A CA 1
ATOM 812 C C . THR A 1 102 ? 1.893 13.901 -7.779 1.00 84.81 102 THR A C 1
ATOM 814 O O . THR A 1 102 ? 3.078 13.814 -7.437 1.00 84.81 102 THR A O 1
ATOM 817 N N . PRO A 1 103 ? 1.460 13.412 -8.957 1.00 85.62 103 PRO A N 1
ATOM 818 C CA . PRO A 1 103 ? 2.389 12.893 -9.945 1.00 85.62 103 PRO A CA 1
ATOM 819 C C . 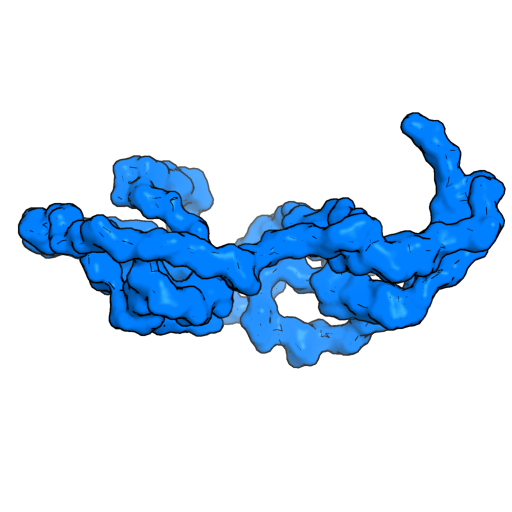PRO A 1 103 ? 3.446 13.944 -10.308 1.00 85.62 103 PRO A C 1
ATOM 821 O O . PRO A 1 103 ? 3.096 15.120 -10.448 1.00 85.62 103 PRO A O 1
ATOM 824 N N . PRO A 1 104 ? 4.715 13.548 -10.513 1.00 87.38 104 PRO A N 1
ATOM 825 C CA . PRO A 1 104 ? 5.749 14.475 -10.941 1.00 87.38 104 PRO A CA 1
ATOM 826 C C . PRO A 1 104 ? 5.354 15.212 -12.221 1.00 87.38 104 PRO A C 1
ATOM 828 O O . PRO A 1 104 ? 4.950 14.592 -13.209 1.00 87.38 104 PRO A O 1
ATOM 831 N N . ALA A 1 105 ? 5.492 16.538 -12.220 1.00 91.31 105 ALA A N 1
ATOM 832 C CA . ALA A 1 105 ? 5.230 17.348 -13.402 1.00 91.31 105 ALA A CA 1
ATOM 833 C C . ALA A 1 105 ? 6.144 16.914 -14.561 1.00 91.31 105 ALA A C 1
ATOM 835 O O . ALA A 1 105 ? 7.353 16.769 -14.388 1.00 91.31 105 ALA A O 1
ATOM 836 N N . GLY A 1 106 ? 5.562 16.672 -15.741 1.00 92.31 106 GLY A N 1
ATOM 837 C CA . GLY A 1 106 ? 6.300 16.163 -16.907 1.00 92.31 106 GLY A CA 1
ATOM 838 C C . GLY A 1 106 ? 6.839 14.733 -16.754 1.00 92.31 106 GLY A C 1
ATOM 839 O O . GLY A 1 106 ? 7.590 14.271 -17.610 1.00 92.31 106 GLY A O 1
ATOM 840 N N . GLY A 1 107 ? 6.474 14.042 -15.673 1.00 92.94 107 GLY A N 1
ATOM 841 C CA . GLY A 1 107 ? 6.860 12.668 -15.398 1.00 92.94 107 GLY A CA 1
ATOM 842 C C . GLY A 1 107 ? 6.037 11.628 -16.155 1.00 92.94 107 GLY A C 1
ATOM 843 O O . GLY A 1 107 ? 5.142 11.941 -16.943 1.00 92.94 107 GLY A O 1
ATOM 844 N N . LEU A 1 108 ? 6.324 10.357 -15.875 1.00 92.50 108 LEU A N 1
ATOM 845 C CA . LEU A 1 108 ? 5.559 9.217 -16.385 1.00 92.50 108 LEU A CA 1
ATOM 846 C C . LEU A 1 108 ? 5.011 8.381 -15.232 1.00 92.50 108 LEU A C 1
ATOM 848 O O . LEU A 1 108 ? 5.707 8.119 -14.255 1.00 92.50 108 LEU A O 1
ATOM 852 N N . ILE A 1 109 ? 3.777 7.903 -15.383 1.00 92.38 109 ILE A N 1
ATOM 853 C CA . ILE A 1 109 ? 3.184 6.911 -14.485 1.00 92.38 109 ILE A CA 1
ATOM 854 C C . ILE A 1 109 ? 3.186 5.571 -15.211 1.00 92.38 109 ILE A C 1
ATOM 856 O O . ILE A 1 109 ? 2.419 5.359 -16.153 1.00 92.38 109 ILE A O 1
ATOM 860 N N . LEU A 1 110 ? 4.038 4.654 -14.766 1.00 88.19 110 LEU A N 1
ATOM 861 C CA . LEU A 1 110 ? 4.053 3.284 -15.258 1.00 88.19 110 LEU A CA 1
ATOM 862 C C . LEU A 1 110 ? 3.103 2.437 -14.418 1.00 88.19 110 LEU A C 1
ATOM 864 O O . LEU A 1 110 ? 3.232 2.378 -13.197 1.00 88.19 110 LEU A O 1
ATOM 868 N N . LYS A 1 111 ? 2.164 1.754 -15.075 1.00 89.75 111 LYS A N 1
ATOM 869 C CA . LYS A 1 111 ? 1.361 0.710 -14.431 1.00 89.75 111 LYS A CA 1
ATOM 870 C C . LYS A 1 111 ? 2.220 -0.539 -14.318 1.00 89.75 111 LYS A C 1
ATOM 872 O O . LYS A 1 111 ? 2.678 -1.058 -15.335 1.00 89.75 111 LYS A O 1
ATOM 877 N N . THR A 1 112 ? 2.427 -1.018 -13.103 1.00 84.44 112 THR A N 1
ATOM 878 C CA . THR A 1 112 ? 3.135 -2.270 -12.855 1.00 84.44 112 THR A CA 1
ATOM 879 C C . THR A 1 112 ? 2.121 -3.356 -12.530 1.00 84.44 112 THR A C 1
ATOM 881 O O . THR A 1 112 ? 1.091 -3.120 -11.896 1.00 84.44 112 THR A O 1
ATOM 884 N N . PHE A 1 113 ? 2.404 -4.559 -13.011 1.00 85.00 113 PHE A N 1
ATOM 885 C CA . PHE A 1 113 ? 1.614 -5.746 -12.731 1.00 85.00 113 PHE A CA 1
ATOM 886 C C . PHE A 1 113 ? 2.578 -6.802 -12.220 1.00 85.00 113 PHE A C 1
ATOM 888 O O . PHE A 1 113 ? 3.521 -7.166 -12.923 1.00 85.00 113 PHE A O 1
ATOM 895 N N . ILE A 1 114 ? 2.358 -7.266 -10.997 1.00 80.31 114 ILE A N 1
ATOM 896 C CA . ILE A 1 114 ? 3.205 -8.270 -10.358 1.00 80.31 114 ILE A CA 1
ATOM 897 C C . ILE A 1 114 ? 2.359 -9.458 -9.934 1.00 80.31 114 ILE A C 1
ATOM 899 O O . ILE A 1 114 ? 1.163 -9.336 -9.674 1.00 80.31 114 ILE A O 1
ATOM 903 N N . ARG A 1 115 ? 2.984 -10.627 -9.845 1.00 82.50 115 ARG A N 1
ATOM 904 C CA . ARG A 1 115 ? 2.386 -11.789 -9.198 1.00 82.50 115 ARG A CA 1
ATOM 905 C C . ARG A 1 115 ? 3.468 -12.677 -8.617 1.00 82.50 115 ARG A C 1
ATOM 907 O O . ARG A 1 115 ? 4.557 -12.754 -9.186 1.00 82.50 115 ARG A O 1
ATOM 914 N N . SER A 1 116 ? 3.130 -13.408 -7.565 1.00 79.19 116 SER A N 1
ATOM 915 C CA . SER A 1 116 ? 4.006 -14.456 -7.057 1.00 79.19 116 SER A CA 1
ATOM 916 C C . SER A 1 116 ? 4.155 -15.574 -8.092 1.00 79.19 116 SER A C 1
ATOM 918 O O . SER A 1 116 ? 3.190 -15.969 -8.757 1.00 79.19 116 SER A O 1
ATOM 920 N N . LEU A 1 117 ? 5.381 -16.075 -8.228 1.00 81.19 117 LEU A N 1
ATOM 921 C CA . LEU A 1 117 ? 5.733 -17.202 -9.087 1.00 81.19 117 LEU A CA 1
ATOM 922 C C . LEU A 1 117 ? 6.326 -18.314 -8.223 1.00 81.19 117 LEU A C 1
ATOM 924 O O . LEU A 1 117 ? 7.139 -18.056 -7.340 1.00 81.19 117 LEU A O 1
ATOM 928 N N . ALA A 1 118 ? 5.945 -19.553 -8.512 1.00 81.88 118 ALA A N 1
ATOM 929 C CA . ALA A 1 118 ? 6.526 -20.749 -7.913 1.00 81.88 118 ALA A CA 1
ATOM 930 C C . ALA A 1 118 ? 7.312 -21.535 -8.969 1.00 81.88 118 ALA A C 1
ATOM 932 O O . ALA A 1 118 ? 7.266 -21.217 -10.160 1.00 81.88 118 ALA A O 1
ATOM 933 N N . ARG A 1 119 ? 8.029 -22.574 -8.539 1.00 83.81 119 ARG A N 1
ATOM 934 C CA . ARG A 1 119 ? 8.582 -23.585 -9.443 1.00 83.81 119 ARG A CA 1
ATOM 935 C C . ARG A 1 119 ? 7.855 -24.903 -9.233 1.00 83.81 119 ARG A C 1
ATOM 937 O O . ARG A 1 119 ? 7.617 -25.287 -8.092 1.00 83.81 119 ARG A O 1
ATOM 944 N N . ASP A 1 120 ? 7.502 -25.568 -10.325 1.00 87.25 120 ASP A N 1
ATOM 945 C CA . ASP A 1 120 ? 6.950 -26.919 -10.269 1.00 87.25 120 ASP A CA 1
ATOM 946 C C . ASP A 1 120 ? 8.038 -27.960 -9.929 1.00 87.25 120 ASP A C 1
ATOM 948 O O . ASP A 1 120 ? 9.218 -27.636 -9.765 1.00 87.25 120 ASP A O 1
ATOM 952 N N . ALA A 1 121 ? 7.655 -29.238 -9.860 1.00 92.81 121 ALA A N 1
ATOM 953 C CA . ALA A 1 121 ? 8.583 -30.338 -9.581 1.00 92.81 121 ALA A CA 1
ATOM 954 C C . ALA A 1 121 ? 9.714 -30.490 -10.622 1.00 92.81 121 ALA A C 1
ATOM 956 O O . ALA A 1 121 ? 10.715 -31.148 -10.350 1.00 92.81 121 ALA A O 1
ATOM 957 N N . LYS A 1 122 ? 9.570 -29.894 -11.813 1.00 94.25 122 LYS A N 1
ATOM 958 C CA . LYS A 1 122 ? 10.572 -29.884 -12.889 1.00 94.25 122 LYS A CA 1
ATOM 959 C C . LYS A 1 122 ? 11.396 -28.591 -12.898 1.00 94.25 122 LYS A C 1
ATOM 961 O O . LYS A 1 122 ? 12.240 -28.409 -13.772 1.00 94.25 122 LYS A O 1
ATOM 966 N N . GLY A 1 123 ? 11.157 -27.687 -11.948 1.00 88.94 123 GLY A N 1
ATOM 967 C CA . GLY A 1 123 ? 11.819 -26.391 -11.856 1.00 88.94 123 GLY A CA 1
ATOM 968 C C . GLY A 1 123 ? 11.249 -25.319 -12.791 1.00 88.94 123 GLY A C 1
ATOM 969 O O . GLY A 1 123 ? 11.796 -24.212 -12.824 1.00 88.94 123 GLY A O 1
ATOM 970 N N . ALA A 1 124 ? 10.178 -25.596 -13.539 1.00 91.50 124 ALA A N 1
ATOM 971 C CA . ALA A 1 124 ? 9.561 -24.629 -14.441 1.00 91.50 124 ALA A CA 1
ATOM 972 C C . ALA A 1 124 ? 8.768 -23.579 -13.652 1.00 91.50 124 ALA A C 1
ATOM 974 O O . ALA A 1 124 ? 8.130 -23.896 -12.649 1.00 91.50 124 ALA A O 1
ATOM 975 N N . LEU A 1 125 ? 8.818 -22.318 -14.097 1.00 86.62 125 LEU A N 1
ATOM 976 C CA . LEU A 1 125 ? 8.057 -21.242 -13.462 1.00 86.62 125 LEU A CA 1
ATOM 977 C C . LEU A 1 125 ? 6.559 -21.469 -13.664 1.00 86.62 125 LEU A C 1
ATOM 979 O O . LEU A 1 125 ? 6.104 -21.675 -14.788 1.00 86.62 125 LEU A O 1
ATOM 983 N N . MET A 1 126 ? 5.799 -21.373 -12.579 1.00 87.81 126 MET A N 1
ATOM 984 C CA . MET A 1 126 ? 4.354 -21.522 -12.596 1.00 87.81 126 MET A CA 1
ATOM 985 C C . MET A 1 126 ? 3.646 -20.479 -11.737 1.00 87.81 126 MET A C 1
ATOM 987 O O . MET A 1 126 ? 4.205 -19.857 -10.835 1.00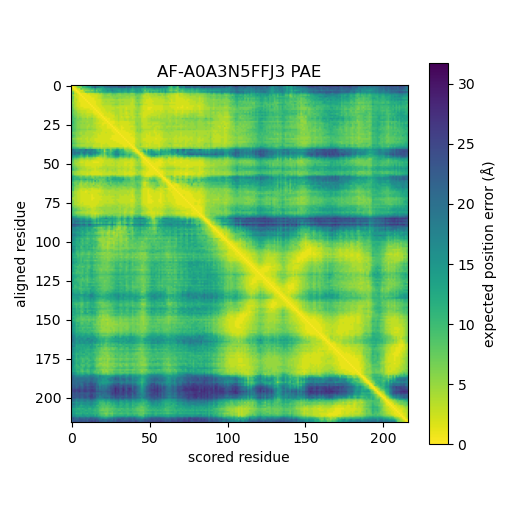 87.81 126 MET A O 1
ATOM 991 N N . ALA A 1 127 ? 2.367 -20.344 -12.047 1.00 88.00 127 ALA A N 1
ATOM 992 C CA . ALA A 1 127 ? 1.352 -19.605 -11.331 1.00 88.00 127 ALA A CA 1
ATOM 993 C C . ALA A 1 127 ? 0.829 -20.424 -10.137 1.00 88.00 127 ALA A C 1
ATOM 995 O O . ALA A 1 127 ? 0.039 -21.337 -10.381 1.00 88.00 127 ALA A O 1
ATOM 996 N N . PRO A 1 128 ? 1.208 -20.158 -8.876 1.00 87.31 128 PRO A N 1
ATOM 997 C CA . PRO A 1 128 ? 0.528 -20.816 -7.767 1.00 87.31 128 PRO A CA 1
ATOM 998 C C . PRO A 1 128 ? -0.932 -20.338 -7.686 1.00 87.31 128 PRO A C 1
ATOM 1000 O O . PRO A 1 128 ? -1.246 -19.231 -8.124 1.00 87.31 128 PRO A O 1
ATOM 1003 N N . GLU A 1 129 ? -1.820 -21.169 -7.139 1.00 88.88 129 GLU A N 1
ATOM 1004 C CA . GLU A 1 129 ? -3.198 -20.776 -6.796 1.00 88.88 129 GLU A CA 1
ATOM 1005 C C . GLU A 1 129 ? -3.238 -20.022 -5.459 1.00 88.88 129 GLU A C 1
ATOM 1007 O O . GLU A 1 129 ? -3.973 -19.047 -5.304 1.00 88.88 129 GLU A O 1
ATOM 1012 N N . SER A 1 130 ? -2.382 -20.423 -4.515 1.00 86.94 130 SER A N 1
ATOM 1013 C CA . SER A 1 130 ? -2.224 -19.806 -3.198 1.00 86.94 130 SER A CA 1
ATOM 1014 C C . SER A 1 130 ? -0.755 -19.679 -2.796 1.00 86.94 130 SER A C 1
ATOM 1016 O O . SER A 1 130 ? 0.069 -20.502 -3.196 1.00 86.94 130 SER A O 1
ATOM 1018 N N . VAL A 1 131 ? -0.435 -18.691 -1.962 1.00 81.44 131 VAL A N 1
ATOM 1019 C CA . VAL A 1 131 ? 0.899 -18.462 -1.390 1.00 81.44 131 VAL A CA 1
ATOM 1020 C C . VAL A 1 131 ? 0.835 -18.605 0.127 1.00 81.44 131 VAL A C 1
ATOM 1022 O O . VAL A 1 131 ? -0.010 -17.988 0.778 1.00 81.44 131 VAL A O 1
ATOM 1025 N N . ASP A 1 132 ? 1.742 -19.400 0.693 1.00 79.75 132 ASP A N 1
ATOM 1026 C CA . ASP A 1 132 ? 1.990 -19.431 2.134 1.00 79.75 132 ASP A CA 1
ATOM 1027 C C . ASP A 1 132 ? 2.983 -18.320 2.506 1.00 79.75 132 ASP A C 1
ATOM 1029 O O . ASP A 1 132 ? 4.077 -18.221 1.948 1.00 79.75 132 ASP A O 1
ATOM 1033 N N . LEU A 1 133 ? 2.592 -17.467 3.450 1.00 73.44 133 LEU A N 1
ATOM 1034 C CA . LEU A 1 133 ? 3.402 -16.336 3.910 1.00 73.44 133 LEU A CA 1
ATOM 1035 C C . LEU A 1 133 ? 4.427 -16.746 4.984 1.00 73.44 133 LEU A C 1
ATOM 1037 O O . LEU A 1 133 ? 5.292 -15.951 5.376 1.00 73.44 133 LEU A O 1
ATOM 1041 N N . GLY A 1 134 ? 4.346 -17.991 5.465 1.00 70.62 134 GLY A N 1
ATOM 1042 C CA . GLY A 1 134 ? 5.152 -18.520 6.557 1.00 70.62 134 GLY A CA 1
ATOM 1043 C C . GLY A 1 134 ? 4.840 -17.833 7.885 1.00 70.62 134 GLY A C 1
ATOM 1044 O O . GLY A 1 134 ? 5.754 -17.600 8.677 1.00 70.62 134 GLY A O 1
ATOM 1045 N N . ASN A 1 135 ? 3.578 -17.445 8.087 1.00 67.62 135 ASN A N 1
ATOM 1046 C CA . ASN A 1 135 ? 3.078 -16.855 9.324 1.00 67.62 135 ASN A CA 1
ATOM 1047 C C . ASN A 1 135 ? 2.407 -17.968 10.147 1.00 67.62 135 ASN A C 1
ATOM 1049 O O . ASN A 1 135 ? 1.401 -18.515 9.692 1.00 67.62 135 ASN A O 1
ATOM 1053 N N . PRO A 1 136 ? 2.929 -18.327 11.336 1.00 70.19 136 PRO A N 1
ATOM 1054 C CA . PRO A 1 136 ? 2.355 -19.399 12.145 1.00 70.19 136 PRO A CA 1
ATOM 1055 C C . PRO A 1 136 ? 0.856 -19.193 12.403 1.00 70.19 136 PRO A C 1
ATOM 1057 O O . PRO A 1 136 ? 0.444 -18.145 12.893 1.00 70.19 136 PRO A O 1
ATOM 1060 N N . GLY A 1 137 ? 0.042 -20.196 12.063 1.00 67.81 137 GLY A N 1
ATOM 1061 C CA . GLY A 1 137 ? -1.414 -20.169 12.253 1.00 67.81 137 GLY A CA 1
ATOM 1062 C C . GLY A 1 137 ? -2.207 -19.388 11.197 1.00 67.81 137 GLY A C 1
ATOM 1063 O O . GLY A 1 137 ? -3.436 -19.433 11.228 1.00 67.81 137 GLY A O 1
ATOM 1064 N N . ALA A 1 138 ? -1.548 -18.713 10.250 1.00 68.69 138 ALA A N 1
ATOM 1065 C CA . ALA A 1 138 ? -2.227 -18.061 9.136 1.00 68.69 138 ALA A CA 1
ATOM 1066 C C . ALA A 1 138 ? -2.429 -19.049 7.972 1.00 68.69 138 ALA A C 1
ATOM 1068 O O . ALA A 1 138 ? -1.490 -19.763 7.613 1.00 68.69 138 ALA A O 1
ATOM 1069 N N . PRO A 1 139 ? -3.622 -19.101 7.354 1.00 76.88 139 PRO A N 1
ATOM 1070 C CA . PRO A 1 139 ? -3.825 -19.902 6.155 1.00 76.88 139 PRO A CA 1
ATOM 1071 C C . PRO A 1 139 ? -3.088 -19.283 4.951 1.00 76.88 139 PRO A C 1
ATOM 1073 O O . PRO A 1 139 ? -2.894 -18.062 4.911 1.00 76.88 139 PRO A O 1
ATOM 1076 N N . PRO A 1 140 ? -2.732 -20.090 3.934 1.00 79.81 140 PRO A N 1
ATOM 1077 C CA . PRO A 1 140 ? -2.292 -19.573 2.644 1.00 79.81 140 PRO A CA 1
ATOM 1078 C C . PRO A 1 140 ? -3.332 -18.624 2.042 1.00 79.81 140 PRO A C 1
ATOM 1080 O O . PRO A 1 140 ? -4.540 -18.840 2.170 1.00 79.81 140 PRO A O 1
ATOM 1083 N N . ILE A 1 141 ? -2.865 -17.587 1.352 1.00 78.06 141 ILE A N 1
ATOM 1084 C CA . ILE A 1 141 ? -3.732 -16.604 0.692 1.00 78.06 141 ILE A CA 1
ATOM 1085 C C . ILE A 1 141 ? -3.804 -16.862 -0.817 1.00 78.06 141 ILE A C 1
ATOM 1087 O O . ILE A 1 141 ? -2.828 -17.354 -1.384 1.00 78.06 141 ILE A O 1
ATOM 1091 N N . PRO A 1 142 ? -4.908 -16.516 -1.505 1.00 82.69 142 PRO A N 1
ATOM 1092 C CA . PRO A 1 142 ? -4.976 -16.600 -2.962 1.00 82.69 142 PRO A CA 1
ATOM 1093 C C . PRO A 1 142 ? -3.857 -15.798 -3.644 1.00 82.69 142 PRO A C 1
ATOM 1095 O O . PRO A 1 142 ? -3.634 -14.629 -3.328 1.00 82.69 142 PRO A O 1
ATOM 1098 N N . ALA A 1 143 ? -3.179 -16.410 -4.613 1.00 82.50 143 ALA A N 1
ATOM 1099 C CA . ALA A 1 143 ? -2.050 -15.840 -5.347 1.00 82.50 143 ALA A CA 1
ATOM 1100 C C . ALA A 1 143 ? -2.513 -14.894 -6.473 1.00 82.50 143 ALA A C 1
ATOM 1102 O O . ALA A 1 143 ? -2.307 -15.142 -7.669 1.00 82.50 143 ALA A O 1
ATOM 1103 N N . GLN A 1 144 ? -3.192 -13.815 -6.090 1.00 79.62 144 GLN A N 1
ATOM 1104 C CA . GLN A 1 144 ? -3.736 -12.839 -7.028 1.00 79.62 144 GLN A CA 1
ATOM 1105 C C . GLN A 1 144 ? -2.634 -11.958 -7.624 1.00 79.62 144 GLN A C 1
ATOM 1107 O O . GLN A 1 144 ? -1.642 -11.632 -6.973 1.00 79.62 144 GLN A O 1
ATOM 1112 N N . ALA A 1 145 ? -2.817 -11.559 -8.883 1.00 81.88 145 ALA A N 1
ATOM 1113 C CA . ALA A 1 145 ? -1.980 -10.526 -9.472 1.00 81.88 145 ALA A CA 1
ATOM 1114 C C . ALA A 1 145 ? -2.258 -9.190 -8.773 1.00 81.88 145 ALA A C 1
ATOM 1116 O O . ALA A 1 145 ? -3.413 -8.836 -8.529 1.00 81.88 145 ALA A O 1
ATOM 1117 N N . GLN A 1 146 ? -1.202 -8.441 -8.488 1.00 77.44 146 GLN A N 1
ATOM 1118 C CA . GLN A 1 146 ? -1.298 -7.094 -7.956 1.00 77.44 146 GLN A CA 1
ATOM 1119 C C . GLN A 1 146 ? -0.998 -6.071 -9.041 1.00 77.44 146 GLN A C 1
ATOM 1121 O O . GLN A 1 146 ? -0.206 -6.309 -9.956 1.00 77.44 146 GLN A O 1
ATOM 1126 N N . ARG A 1 147 ? -1.642 -4.915 -8.911 1.00 84.88 147 ARG A N 1
ATOM 1127 C CA . ARG A 1 147 ? -1.376 -3.736 -9.723 1.00 84.88 147 ARG A CA 1
ATOM 1128 C C . ARG A 1 147 ? -0.819 -2.654 -8.821 1.00 84.88 147 ARG A C 1
ATOM 1130 O O . ARG A 1 147 ? -1.435 -2.344 -7.805 1.00 84.88 147 ARG A O 1
ATOM 1137 N N . ASP A 1 148 ? 0.273 -2.051 -9.248 1.00 82.81 148 ASP A N 1
ATOM 1138 C CA . ASP A 1 148 ? 0.879 -0.912 -8.576 1.00 82.81 148 ASP A CA 1
ATOM 1139 C C . ASP A 1 148 ? 1.271 0.155 -9.618 1.00 82.81 148 ASP A C 1
ATOM 1141 O O . ASP A 1 148 ? 1.003 0.009 -10.820 1.00 82.81 148 ASP A O 1
ATOM 1145 N N . HIS A 1 149 ? 1.826 1.273 -9.163 1.00 87.62 149 HIS A N 1
ATOM 1146 C CA . HIS A 1 149 ? 2.258 2.375 -10.007 1.00 87.62 149 HIS A CA 1
ATOM 1147 C C . HIS A 1 149 ? 3.677 2.807 -9.642 1.00 87.62 149 HIS A C 1
ATOM 1149 O O . HIS A 1 149 ? 4.001 3.062 -8.485 1.00 87.62 149 HIS A O 1
ATOM 1155 N N . LEU A 1 150 ? 4.514 2.962 -10.663 1.00 88.56 150 LEU A N 1
ATOM 1156 C CA . LEU A 1 150 ? 5.819 3.599 -10.550 1.00 88.56 150 LEU A CA 1
ATOM 1157 C C . LEU A 1 150 ? 5.727 5.005 -11.137 1.00 88.56 150 LEU A C 1
ATOM 1159 O O . LEU A 1 150 ? 5.430 5.172 -12.320 1.00 88.56 150 LEU A O 1
ATOM 1163 N N . TRP A 1 151 ? 5.980 6.009 -10.304 1.00 92.19 151 TRP A N 1
ATOM 1164 C CA . TRP A 1 151 ? 6.090 7.397 -10.740 1.00 92.19 151 TRP A CA 1
ATOM 1165 C C . TRP A 1 151 ? 7.542 7.696 -11.103 1.00 92.19 151 TRP A C 1
ATOM 1167 O O . TRP A 1 151 ? 8.450 7.475 -10.303 1.00 92.19 151 TRP A O 1
ATOM 1177 N N . LEU A 1 152 ? 7.748 8.178 -12.323 1.00 92.88 152 LEU A N 1
ATOM 1178 C CA . LEU A 1 152 ? 9.035 8.628 -12.831 1.00 92.88 152 LEU A CA 1
ATOM 1179 C C . LEU A 1 152 ? 9.051 10.149 -12.889 1.00 92.88 152 LEU A C 1
ATOM 1181 O O . LEU A 1 152 ? 8.102 10.749 -13.397 1.00 92.88 152 LEU A O 1
ATOM 1185 N N . MET A 1 153 ? 10.147 10.753 -12.439 1.00 93.88 153 MET A N 1
ATOM 1186 C CA . MET A 1 153 ? 10.428 12.163 -12.719 1.00 93.88 153 MET A CA 1
ATOM 1187 C C . MET A 1 153 ? 10.652 12.379 -14.224 1.00 93.88 153 MET A C 1
ATOM 1189 O O . MET A 1 153 ? 10.917 11.425 -14.963 1.00 93.88 153 MET A O 1
ATOM 1193 N N . ALA A 1 154 ? 10.578 13.627 -14.686 1.00 94.56 154 ALA A N 1
ATOM 1194 C CA . ALA A 1 154 ? 10.776 13.968 -16.095 1.00 94.56 154 ALA A CA 1
ATOM 1195 C C . ALA A 1 154 ? 12.151 13.504 -16.620 1.00 94.56 154 ALA A C 1
ATOM 1197 O O . ALA A 1 154 ? 12.255 12.950 -17.715 1.00 94.56 154 ALA A O 1
ATOM 1198 N N . GLU A 1 155 ? 13.202 13.654 -15.815 1.00 93.31 155 GLU A N 1
ATOM 1199 C CA . GLU A 1 155 ? 14.571 13.261 -16.158 1.00 93.31 155 GLU A CA 1
ATOM 1200 C C . GLU A 1 155 ? 14.712 11.736 -16.240 1.00 93.31 155 GLU A C 1
ATOM 1202 O O . GLU A 1 155 ? 15.356 11.204 -17.146 1.00 93.31 155 GLU A O 1
ATOM 1207 N N . GLU A 1 156 ? 14.063 11.014 -15.325 1.00 93.12 156 GLU A N 1
ATOM 1208 C CA . GLU A 1 156 ? 14.051 9.550 -15.319 1.00 93.12 156 GLU A CA 1
ATOM 1209 C C . GLU A 1 156 ? 13.295 9.008 -16.531 1.00 93.12 156 GLU A C 1
ATOM 1211 O O . GLU A 1 156 ? 13.774 8.097 -17.206 1.00 93.12 156 GLU A O 1
ATOM 1216 N N . ALA A 1 157 ? 12.143 9.601 -16.845 1.00 91.75 157 ALA A N 1
ATOM 1217 C CA . ALA A 1 157 ? 11.368 9.285 -18.033 1.00 91.75 157 ALA A CA 1
ATOM 1218 C C . ALA A 1 157 ? 12.176 9.524 -19.318 1.00 91.75 157 ALA A C 1
ATOM 1220 O O . ALA A 1 157 ? 12.231 8.651 -20.184 1.00 91.75 157 ALA A O 1
ATOM 1221 N N . ALA A 1 158 ? 12.854 10.669 -19.425 1.00 90.06 158 ALA A N 1
ATOM 1222 C CA . ALA A 1 158 ? 13.711 10.983 -20.565 1.00 90.06 158 ALA A CA 1
ATOM 1223 C C . ALA A 1 158 ? 14.871 9.986 -20.706 1.00 90.06 158 ALA A C 1
ATOM 1225 O O . ALA A 1 158 ? 15.204 9.592 -21.822 1.00 90.06 158 ALA A O 1
ATOM 1226 N N . SER A 1 159 ? 15.436 9.515 -19.587 1.00 90.12 159 SER A N 1
ATOM 1227 C CA . SER A 1 159 ? 16.532 8.536 -19.581 1.00 90.12 159 SER A CA 1
ATOM 1228 C C . SER A 1 159 ? 16.152 7.154 -20.134 1.00 90.12 159 SER A C 1
ATOM 1230 O O . SER A 1 159 ? 17.033 6.368 -20.481 1.00 90.12 159 SER A O 1
ATOM 1232 N N . LEU A 1 160 ? 14.853 6.852 -20.245 1.00 86.94 160 LEU A N 1
ATOM 1233 C CA . LEU A 1 160 ? 14.359 5.617 -20.862 1.00 86.94 160 LEU A CA 1
ATOM 1234 C C . LEU A 1 160 ? 14.311 5.687 -22.392 1.00 86.94 160 LEU A C 1
ATOM 1236 O O . LEU A 1 160 ? 14.219 4.644 -23.047 1.00 86.94 160 LEU A O 1
ATOM 1240 N N . LEU A 1 161 ? 14.349 6.893 -22.965 1.00 86.12 161 LEU A N 1
ATOM 1241 C CA . LEU A 1 161 ? 14.278 7.089 -24.405 1.00 86.12 161 LEU A CA 1
ATOM 1242 C C . LEU A 1 161 ? 15.661 6.849 -25.026 1.00 86.12 161 LEU A C 1
ATOM 1244 O O . LEU A 1 161 ? 16.609 7.565 -24.700 1.00 86.12 161 LEU A O 1
ATOM 1248 N N . PRO A 1 162 ? 15.802 5.888 -25.955 1.00 85.44 162 PRO A N 1
ATOM 1249 C CA . PRO A 1 162 ? 17.068 5.696 -26.642 1.00 85.44 162 PRO A CA 1
ATOM 1250 C C . PRO A 1 162 ? 17.398 6.906 -27.516 1.00 85.44 162 PRO A C 1
ATOM 1252 O O . PRO A 1 162 ? 16.512 7.517 -28.123 1.00 85.44 162 PRO A O 1
ATOM 1255 N N . ALA A 1 163 ? 18.694 7.193 -27.655 1.00 86.12 163 ALA A N 1
ATOM 1256 C CA . ALA A 1 163 ? 19.181 8.187 -28.610 1.00 86.12 163 ALA A CA 1
ATOM 1257 C C . ALA A 1 163 ? 18.762 7.831 -30.050 1.00 86.12 163 ALA A C 1
ATOM 1259 O O . ALA A 1 163 ? 18.396 8.706 -30.832 1.00 86.12 163 ALA A O 1
ATOM 1260 N N . GLN A 1 164 ? 18.759 6.534 -30.380 1.00 89.62 164 GLN A N 1
ATOM 1261 C CA . GLN A 1 164 ? 18.308 6.020 -31.667 1.00 89.62 164 GLN A CA 1
ATOM 1262 C C . GLN A 1 164 ? 16.899 5.426 -31.554 1.00 89.62 164 GLN A C 1
ATOM 1264 O O . GLN A 1 164 ? 16.671 4.435 -30.864 1.00 89.62 164 GLN A O 1
ATOM 1269 N N . ARG A 1 165 ? 15.944 6.007 -32.285 1.00 89.50 165 ARG A N 1
ATOM 1270 C CA . ARG A 1 165 ? 14.520 5.621 -32.248 1.00 89.50 165 ARG A CA 1
ATOM 1271 C C . 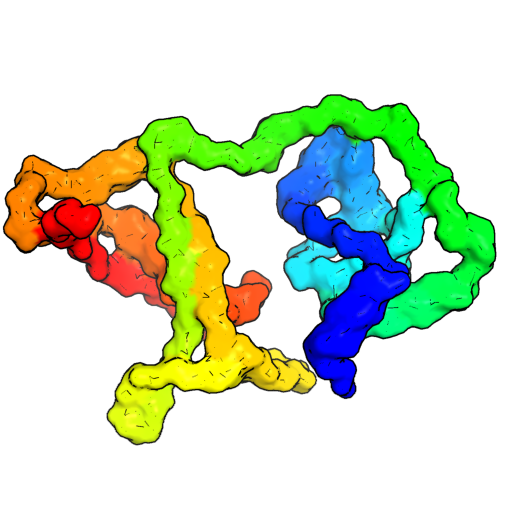ARG A 1 165 ? 14.119 4.663 -33.373 1.00 89.50 165 ARG A C 1
ATOM 1273 O O . ARG A 1 165 ? 12.979 4.667 -33.824 1.00 89.50 165 ARG A O 1
ATOM 1280 N N . THR A 1 166 ? 15.058 3.862 -33.867 1.00 91.50 166 THR A N 1
ATOM 1281 C CA . THR A 1 166 ? 14.778 2.866 -34.907 1.00 91.50 166 THR A CA 1
ATOM 1282 C C . THR A 1 166 ? 14.196 1.601 -34.286 1.00 91.50 166 THR A C 1
ATOM 1284 O O . THR A 1 166 ? 14.710 1.133 -33.270 1.00 91.50 166 THR A O 1
ATOM 1287 N N . LYS A 1 167 ? 13.166 1.017 -34.911 1.00 92.19 167 LYS A N 1
ATOM 1288 C CA . LYS A 1 167 ? 12.555 -0.255 -34.487 1.00 92.19 167 LYS A CA 1
ATOM 1289 C C . LYS A 1 167 ? 13.619 -1.308 -34.165 1.00 92.19 167 LYS A C 1
ATOM 1291 O O . LYS A 1 167 ? 14.566 -1.499 -34.925 1.00 92.19 167 LYS A O 1
ATOM 1296 N N . GLY A 1 168 ? 13.446 -1.990 -33.039 1.00 91.94 168 GLY A N 1
ATOM 1297 C CA . GLY A 1 168 ? 14.341 -3.042 -32.567 1.00 91.94 168 GLY A CA 1
ATOM 1298 C C . GLY A 1 168 ? 15.644 -2.538 -31.944 1.00 91.94 168 GLY A C 1
ATOM 1299 O O . GLY A 1 168 ? 16.382 -3.357 -31.399 1.00 91.94 168 GLY A O 1
ATOM 1300 N N . HIS A 1 169 ? 15.928 -1.228 -31.967 1.00 92.56 169 HIS A N 1
ATOM 1301 C CA . HIS A 1 169 ? 17.075 -0.679 -31.249 1.00 92.56 169 HIS A CA 1
ATOM 1302 C C . HIS A 1 169 ? 16.946 -0.985 -29.757 1.00 92.56 169 HIS A C 1
ATOM 1304 O O . HIS A 1 169 ? 15.869 -0.832 -29.172 1.00 92.56 169 HIS A O 1
ATOM 1310 N N . ARG A 1 170 ? 18.057 -1.430 -29.166 1.00 92.75 170 ARG A N 1
ATOM 1311 C CA . ARG A 1 170 ? 18.154 -1.824 -27.764 1.00 92.75 170 ARG A CA 1
ATOM 1312 C C . ARG A 1 170 ? 19.131 -0.897 -27.062 1.00 92.75 170 ARG A C 1
ATOM 1314 O O . ARG A 1 170 ? 20.258 -0.749 -27.525 1.00 92.75 170 ARG A O 1
ATOM 1321 N N . SER A 1 171 ? 18.729 -0.346 -25.926 1.00 91.56 171 SER A N 1
ATOM 1322 C CA . SER A 1 171 ? 19.609 0.456 -25.074 1.00 91.56 171 SER A CA 1
ATOM 1323 C C . SER A 1 171 ? 19.529 -0.003 -23.621 1.00 91.56 171 SER A C 1
ATOM 1325 O O . SER A 1 171 ? 18.460 -0.435 -23.174 1.00 91.56 171 SER A O 1
ATOM 1327 N N . PRO A 1 172 ? 20.638 0.060 -22.867 1.00 93.25 172 PRO A N 1
ATOM 1328 C CA . PRO A 1 172 ? 20.605 -0.236 -21.444 1.00 93.25 172 PRO A CA 1
ATOM 1329 C C . PRO A 1 172 ? 19.770 0.817 -20.708 1.00 93.25 172 PRO A C 1
ATOM 1331 O O . PRO A 1 172 ? 19.890 2.012 -20.972 1.00 93.25 172 PRO A O 1
ATOM 1334 N N . VAL A 1 173 ? 18.945 0.372 -19.764 1.00 92.25 173 VAL A N 1
ATOM 1335 C CA . VAL A 1 173 ? 18.294 1.267 -18.800 1.00 92.25 173 VAL A CA 1
ATOM 1336 C C . VAL A 1 173 ? 19.336 1.691 -17.755 1.00 92.25 173 VAL A C 1
ATOM 1338 O O . VAL A 1 173 ? 20.120 0.837 -17.327 1.00 92.25 173 VAL A O 1
ATOM 1341 N N . PRO A 1 174 ? 19.366 2.964 -17.313 1.00 92.25 174 PRO A N 1
ATOM 1342 C CA . PRO A 1 174 ? 20.300 3.412 -16.283 1.00 92.25 174 PRO A CA 1
ATOM 1343 C C . PRO A 1 174 ? 20.252 2.551 -15.017 1.00 92.25 174 PRO A C 1
ATOM 1345 O O . PRO A 1 174 ? 19.172 2.249 -14.504 1.00 92.25 174 PRO A O 1
ATOM 1348 N N . THR A 1 175 ? 21.422 2.198 -14.477 1.00 91.69 175 THR A N 1
ATOM 1349 C CA . THR A 1 175 ? 21.540 1.255 -13.351 1.00 91.69 175 THR A CA 1
ATOM 1350 C C . THR A 1 175 ? 20.737 1.686 -12.127 1.00 91.69 175 THR A C 1
ATOM 1352 O O . THR A 1 175 ? 20.067 0.855 -11.530 1.00 91.69 175 THR A O 1
ATOM 1355 N N . PHE A 1 176 ? 20.721 2.980 -11.785 1.00 89.88 176 PHE A N 1
ATOM 1356 C CA . PHE A 1 176 ? 19.953 3.472 -10.631 1.00 89.88 176 PHE A CA 1
ATOM 1357 C C . PHE A 1 176 ? 18.445 3.202 -10.777 1.00 89.88 176 PHE A C 1
ATOM 1359 O O . PHE A 1 176 ? 17.769 2.861 -9.806 1.00 89.88 176 PHE A O 1
ATOM 1366 N N . LEU A 1 177 ? 17.916 3.330 -11.998 1.00 90.38 177 LEU A N 1
ATOM 1367 C CA . LEU A 1 177 ? 16.509 3.095 -12.292 1.00 90.38 177 LEU A CA 1
ATOM 1368 C C . LEU A 1 177 ? 16.215 1.595 -12.325 1.00 90.38 177 LEU A C 1
ATOM 1370 O O . LEU A 1 177 ? 15.187 1.163 -11.804 1.00 90.38 177 LEU A O 1
ATOM 1374 N N . ALA A 1 178 ? 17.140 0.804 -12.874 1.00 90.25 178 ALA A N 1
ATOM 1375 C CA . ALA A 1 178 ? 17.053 -0.647 -12.851 1.00 90.25 178 ALA A CA 1
ATOM 1376 C C . ALA A 1 178 ? 17.024 -1.197 -11.418 1.00 90.25 178 ALA A C 1
ATOM 1378 O O . ALA A 1 178 ? 16.113 -1.944 -11.065 1.00 90.25 178 ALA A O 1
ATOM 1379 N N . ASP A 1 179 ? 17.947 -0.747 -10.569 1.00 87.25 179 ASP A N 1
ATOM 1380 C CA . ASP A 1 179 ? 18.018 -1.125 -9.160 1.00 87.25 179 ASP A CA 1
ATOM 1381 C C . ASP A 1 179 ? 16.754 -0.714 -8.397 1.00 87.25 179 ASP A C 1
ATOM 1383 O O . ASP A 1 179 ? 16.242 -1.499 -7.594 1.00 87.25 179 ASP A O 1
ATOM 1387 N N . ARG A 1 180 ? 16.201 0.478 -8.669 1.00 86.38 180 ARG A N 1
ATOM 1388 C CA . ARG A 1 180 ? 14.933 0.927 -8.073 1.00 86.38 180 ARG A CA 1
ATOM 1389 C C . ARG A 1 180 ? 13.770 0.022 -8.479 1.00 86.38 180 ARG A C 1
ATOM 1391 O O . ARG A 1 180 ? 13.013 -0.419 -7.616 1.00 86.38 180 ARG A O 1
ATOM 1398 N N . ILE A 1 181 ? 13.636 -0.280 -9.772 1.00 85.50 181 ILE A N 1
ATOM 1399 C CA . ILE A 1 181 ? 12.591 -1.178 -10.282 1.00 85.50 181 ILE A CA 1
ATOM 1400 C C . ILE A 1 181 ? 12.733 -2.564 -9.644 1.00 85.50 181 ILE A C 1
ATOM 1402 O O . ILE A 1 181 ? 11.762 -3.090 -9.104 1.00 85.50 181 ILE A O 1
ATOM 1406 N N . CYS A 1 182 ? 13.941 -3.127 -9.611 1.00 82.44 182 CYS A N 1
ATOM 1407 C CA . CYS A 1 182 ? 14.202 -4.419 -8.980 1.00 82.44 182 CYS A CA 1
ATOM 1408 C C . CYS A 1 182 ? 13.874 -4.426 -7.479 1.00 82.44 182 CYS A C 1
ATOM 1410 O O . CYS A 1 182 ? 13.244 -5.363 -6.993 1.00 82.44 182 CYS A O 1
ATOM 1412 N N . SER A 1 183 ? 14.271 -3.382 -6.751 1.00 79.56 183 SER A N 1
ATOM 1413 C CA . SER A 1 183 ? 14.160 -3.334 -5.288 1.00 79.56 183 SER A CA 1
ATOM 1414 C C . SER A 1 183 ? 12.734 -3.107 -4.789 1.00 79.56 183 SER A C 1
ATOM 1416 O O . SER A 1 183 ? 12.370 -3.640 -3.739 1.00 79.56 183 SER A O 1
ATOM 1418 N N . PHE A 1 184 ? 11.939 -2.317 -5.517 1.00 77.81 184 PHE A N 1
ATOM 1419 C CA . PHE A 1 184 ? 10.617 -1.880 -5.058 1.00 77.81 184 PHE A CA 1
ATOM 1420 C C . PHE A 1 184 ? 9.457 -2.458 -5.869 1.00 77.81 184 PHE A C 1
ATOM 1422 O O . PHE A 1 184 ? 8.383 -2.647 -5.310 1.00 77.81 184 PHE A O 1
ATOM 1429 N N . TYR A 1 185 ? 9.670 -2.782 -7.148 1.00 78.88 185 TYR A N 1
ATOM 1430 C CA . TYR A 1 185 ? 8.587 -3.114 -8.084 1.00 78.88 185 TYR A CA 1
ATOM 1431 C C . TYR A 1 185 ? 8.672 -4.518 -8.689 1.00 78.88 185 TYR A C 1
ATOM 1433 O O . TYR A 1 185 ? 7.709 -4.960 -9.304 1.00 78.88 185 TYR A O 1
ATOM 1441 N N . LEU A 1 186 ? 9.797 -5.225 -8.535 1.00 73.56 186 LEU A N 1
ATOM 1442 C CA . LEU A 1 186 ? 9.945 -6.640 -8.923 1.00 73.56 186 LEU A CA 1
ATOM 1443 C C . LEU A 1 186 ? 10.214 -7.565 -7.735 1.00 73.56 186 LEU A C 1
ATOM 1445 O O . LEU A 1 186 ? 10.294 -8.783 -7.899 1.00 73.56 186 LEU A O 1
ATOM 1449 N N . LYS A 1 187 ? 10.357 -6.995 -6.537 1.00 68.06 187 LYS A N 1
ATOM 1450 C CA . LYS A 1 187 ? 10.327 -7.759 -5.297 1.00 68.06 187 LYS A CA 1
ATOM 1451 C C . LYS A 1 187 ? 8.998 -8.511 -5.231 1.00 68.06 187 LYS A C 1
ATOM 1453 O O . LYS A 1 187 ? 7.979 -7.975 -5.658 1.00 68.06 187 LYS A O 1
ATOM 1458 N N . ASP A 1 188 ? 8.988 -9.721 -4.669 1.00 59.38 188 ASP A N 1
ATOM 1459 C CA . ASP A 1 188 ? 7.742 -10.442 -4.363 1.00 59.38 188 ASP A CA 1
ATOM 1460 C C . ASP A 1 188 ? 7.042 -9.781 -3.158 1.00 59.38 188 ASP A C 1
ATOM 1462 O O . ASP A 1 188 ? 6.869 -10.348 -2.082 1.00 59.38 188 ASP A O 1
ATOM 1466 N N . SER A 1 189 ? 6.708 -8.501 -3.324 1.00 55.94 189 SER A N 1
ATOM 1467 C CA . SER A 1 189 ? 5.824 -7.717 -2.475 1.00 55.94 189 SER A CA 1
ATOM 1468 C C . SER A 1 189 ? 4.358 -8.019 -2.780 1.00 55.94 189 SER A C 1
ATOM 1470 O O . SER A 1 189 ? 3.496 -7.442 -2.123 1.00 55.94 189 SER A O 1
ATOM 1472 N N . ALA A 1 190 ? 4.070 -8.981 -3.675 1.00 53.50 190 ALA A N 1
ATOM 1473 C CA . ALA A 1 190 ? 2.721 -9.426 -4.027 1.00 53.50 190 ALA A CA 1
ATOM 1474 C C . ALA A 1 190 ? 1.912 -9.972 -2.83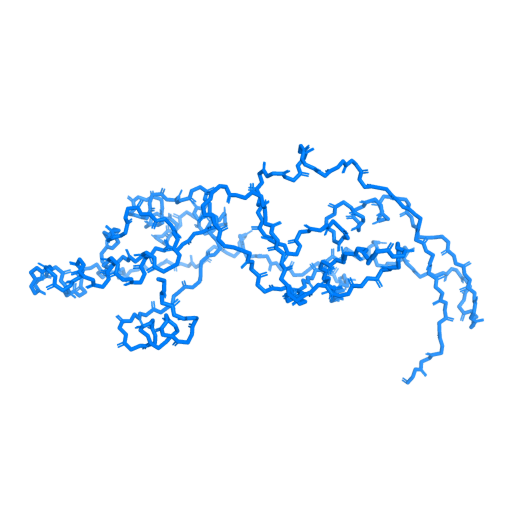1 1.00 53.50 190 ALA A C 1
ATOM 1476 O O . ALA A 1 190 ? 0.728 -10.279 -2.946 1.00 53.50 190 ALA A O 1
ATOM 1477 N N . THR A 1 191 ? 2.545 -10.086 -1.665 1.00 58.03 191 THR A N 1
ATOM 1478 C CA . THR A 1 191 ? 1.949 -10.543 -0.412 1.00 58.03 191 THR A CA 1
ATOM 1479 C C . THR A 1 191 ? 1.803 -9.438 0.644 1.00 58.03 191 THR A C 1
ATOM 1481 O O . THR A 1 191 ? 1.282 -9.703 1.723 1.00 58.03 191 THR A O 1
ATOM 1484 N N . CYS A 1 192 ? 2.206 -8.193 0.344 1.00 52.94 192 CYS A N 1
ATOM 1485 C CA . CYS A 1 192 ? 1.949 -6.989 1.148 1.00 52.94 192 CYS A CA 1
ATOM 1486 C C . CYS A 1 192 ? 2.319 -7.065 2.645 1.00 52.94 192 CYS A C 1
ATOM 1488 O O . CYS A 1 192 ? 1.635 -6.450 3.461 1.00 52.94 192 CYS A O 1
ATOM 1490 N N . ILE A 1 193 ? 3.399 -7.757 3.033 1.00 52.31 193 ILE A N 1
ATOM 1491 C CA . ILE A 1 193 ? 3.913 -7.716 4.417 1.00 52.31 193 ILE A CA 1
ATOM 1492 C C . ILE A 1 193 ? 5.154 -6.804 4.491 1.00 52.31 193 ILE A C 1
ATOM 1494 O O . ILE A 1 193 ? 6.269 -7.243 4.181 1.00 52.31 193 ILE A O 1
ATOM 1498 N N . PRO A 1 194 ? 5.015 -5.534 4.928 1.00 38.72 194 PRO A N 1
ATOM 1499 C CA . PRO A 1 194 ? 6.151 -4.718 5.331 1.00 38.72 194 PRO A CA 1
ATOM 1500 C C . PRO A 1 194 ? 6.724 -5.293 6.634 1.00 38.72 194 PRO A C 1
ATOM 1502 O O . PRO A 1 194 ? 5.997 -5.486 7.602 1.00 38.72 194 PRO A O 1
ATOM 1505 N N . GLY A 1 195 ? 8.028 -5.581 6.667 1.00 39.59 195 GLY A N 1
ATOM 1506 C CA . GLY A 1 195 ? 8.734 -6.015 7.886 1.00 39.59 195 GLY A CA 1
ATOM 1507 C C . GLY A 1 195 ? 9.411 -7.386 7.810 1.00 39.59 195 GLY A C 1
ATOM 1508 O O . GLY A 1 195 ? 10.385 -7.613 8.515 1.00 39.59 195 GLY A O 1
ATOM 1509 N N . THR A 1 196 ? 9.007 -8.268 6.894 1.00 43.28 196 THR A N 1
ATOM 1510 C CA . THR A 1 196 ? 9.747 -9.519 6.606 1.00 43.28 196 THR A CA 1
ATOM 1511 C C . THR A 1 196 ? 10.712 -9.373 5.429 1.00 43.28 196 THR A C 1
ATOM 1513 O O . THR A 1 196 ? 11.495 -10.267 5.121 1.00 43.28 196 THR A O 1
ATOM 1516 N N . SER A 1 197 ? 10.673 -8.226 4.752 1.00 42.22 197 SER A N 1
ATOM 1517 C CA . SER A 1 197 ? 11.154 -8.107 3.383 1.00 42.22 197 SER A CA 1
ATOM 1518 C C . SER A 1 197 ? 12.664 -7.867 3.258 1.00 42.22 197 SER A C 1
ATOM 1520 O O . SER A 1 197 ? 13.215 -8.178 2.209 1.00 42.22 197 SER A O 1
ATOM 1522 N N . ALA A 1 198 ? 13.352 -7.340 4.275 1.00 39.69 198 ALA A N 1
ATOM 1523 C CA . ALA A 1 198 ? 14.815 -7.199 4.238 1.00 39.69 198 ALA A CA 1
ATOM 1524 C C . ALA A 1 198 ? 15.548 -8.478 4.684 1.00 39.69 198 ALA A C 1
ATOM 1526 O O . ALA A 1 198 ? 16.659 -8.731 4.231 1.00 39.69 198 ALA A O 1
ATOM 1527 N N . SER A 1 199 ? 14.931 -9.285 5.555 1.00 41.84 199 SER A N 1
ATOM 1528 C CA . SER A 1 199 ? 15.543 -10.494 6.118 1.00 41.84 199 SER A CA 1
ATOM 1529 C C . SER A 1 199 ? 15.142 -11.789 5.402 1.00 41.84 199 SER A C 1
ATOM 1531 O O . SER A 1 199 ? 15.963 -12.699 5.346 1.00 41.84 199 SER A O 1
ATOM 1533 N N . LYS A 1 200 ? 13.929 -11.896 4.826 1.00 48.94 200 LYS A N 1
ATOM 1534 C CA . LYS A 1 200 ? 13.505 -13.103 4.077 1.00 48.94 200 LYS A CA 1
ATOM 1535 C C . LYS A 1 200 ? 13.932 -13.108 2.609 1.00 48.94 200 LYS A C 1
ATOM 1537 O O . LYS A 1 200 ? 14.104 -14.179 2.036 1.00 48.94 200 LYS A O 1
ATOM 1542 N N . TYR A 1 201 ? 14.097 -11.941 1.994 1.00 52.81 201 TYR A N 1
ATOM 1543 C CA . TYR A 1 201 ? 14.321 -11.828 0.557 1.00 52.81 201 TYR A CA 1
ATOM 1544 C C . TYR A 1 201 ? 15.488 -10.876 0.317 1.00 52.81 201 TYR A C 1
ATOM 1546 O O . TYR A 1 201 ? 15.389 -9.696 0.639 1.00 52.81 201 TYR A O 1
ATOM 1554 N N . GLY A 1 202 ? 16.614 -11.420 -0.154 1.00 59.56 202 GLY A N 1
ATOM 1555 C CA . GLY A 1 202 ? 17.900 -10.725 -0.246 1.00 59.56 202 GLY A CA 1
ATOM 1556 C C . GLY A 1 202 ? 17.907 -9.477 -1.138 1.00 59.56 202 GLY A C 1
ATOM 1557 O O . GLY A 1 202 ? 16.881 -8.954 -1.567 1.00 59.56 202 GLY A O 1
ATOM 1558 N N . ARG A 1 203 ? 19.105 -8.967 -1.434 1.00 68.31 203 ARG A N 1
ATOM 1559 C CA . ARG A 1 203 ? 19.260 -7.829 -2.345 1.00 68.31 203 ARG A CA 1
ATOM 1560 C C . ARG A 1 203 ? 18.851 -8.245 -3.760 1.00 68.31 203 ARG A C 1
ATOM 1562 O O . ARG A 1 203 ? 19.418 -9.184 -4.310 1.00 68.31 203 ARG A O 1
ATOM 1569 N N . TYR A 1 204 ? 17.903 -7.521 -4.343 1.00 73.50 204 TYR A N 1
ATOM 1570 C CA . TYR A 1 204 ? 17.531 -7.672 -5.744 1.00 73.50 204 TYR A CA 1
ATOM 1571 C C . TYR A 1 204 ? 18.393 -6.737 -6.586 1.00 73.50 204 TYR A C 1
ATOM 1573 O O . TYR A 1 204 ? 18.528 -5.556 -6.274 1.00 73.50 204 TYR A O 1
ATOM 1581 N N . SER A 1 205 ? 18.971 -7.268 -7.652 1.00 78.31 205 SER A N 1
ATOM 1582 C CA . SER A 1 205 ? 19.624 -6.496 -8.702 1.00 78.31 205 SER A CA 1
ATOM 1583 C C . SER A 1 205 ? 19.300 -7.134 -10.045 1.00 78.31 205 SER A C 1
ATOM 1585 O O . SER A 1 205 ? 18.886 -8.294 -10.121 1.00 78.31 205 SER A O 1
ATOM 1587 N N . GLY A 1 206 ? 19.456 -6.367 -11.114 1.00 84.75 206 GLY A N 1
ATOM 1588 C CA . GLY A 1 206 ? 19.163 -6.853 -12.448 1.00 84.75 206 GLY A CA 1
ATOM 1589 C C . GLY A 1 206 ? 19.656 -5.900 -13.515 1.00 84.75 206 GLY A C 1
ATOM 1590 O O . GLY A 1 206 ? 20.109 -4.792 -13.240 1.00 84.75 206 GLY A O 1
ATOM 1591 N N . THR A 1 207 ? 19.555 -6.352 -14.756 1.00 89.44 207 THR A N 1
ATOM 1592 C CA . THR A 1 207 ? 19.771 -5.517 -15.930 1.00 89.44 207 THR A CA 1
ATOM 1593 C C . THR A 1 207 ? 18.445 -5.345 -16.651 1.00 89.44 207 THR A C 1
ATOM 1595 O O . THR A 1 207 ? 17.665 -6.284 -16.806 1.00 89.44 207 THR A O 1
ATOM 1598 N N . LEU A 1 208 ? 18.174 -4.117 -17.075 1.00 90.31 208 LEU A N 1
ATOM 1599 C CA . LEU A 1 208 ? 16.991 -3.763 -17.845 1.00 90.31 208 LEU A CA 1
ATOM 1600 C C . LEU A 1 208 ? 17.446 -3.211 -19.194 1.00 90.31 208 LEU A C 1
ATOM 1602 O O . LEU A 1 208 ? 18.439 -2.491 -19.297 1.00 90.31 208 LEU A O 1
ATOM 1606 N N . THR A 1 209 ? 16.737 -3.590 -20.250 1.00 91.38 209 THR A N 1
ATOM 1607 C CA . THR A 1 209 ? 17.008 -3.148 -21.621 1.00 91.38 209 THR A CA 1
ATOM 1608 C C . THR A 1 209 ? 15.718 -2.599 -22.200 1.00 91.38 209 THR A C 1
ATOM 1610 O O . THR A 1 209 ? 14.716 -3.311 -22.229 1.00 91.38 209 THR A O 1
ATOM 1613 N N . SER A 1 210 ? 15.737 -1.353 -22.668 1.00 89.88 210 SER A N 1
ATOM 1614 C CA . SER A 1 210 ? 14.630 -0.796 -23.441 1.00 89.88 210 SER A CA 1
ATOM 1615 C C . SER A 1 210 ? 14.761 -1.218 -24.902 1.00 89.88 210 SER A C 1
ATOM 1617 O O . SER A 1 210 ? 15.869 -1.352 -25.428 1.00 89.88 210 SER A O 1
ATOM 1619 N N . VAL A 1 211 ? 13.623 -1.471 -25.549 1.00 91.31 211 VAL A N 1
ATOM 1620 C CA . VAL A 1 211 ? 13.545 -1.851 -26.963 1.00 91.31 211 VAL A CA 1
ATOM 1621 C C . VAL A 1 211 ? 12.529 -0.949 -27.644 1.00 91.31 211 VAL A C 1
ATOM 1623 O O . VAL A 1 211 ? 11.399 -0.833 -27.174 1.00 91.31 211 VAL A O 1
ATOM 1626 N N . VAL A 1 212 ? 12.917 -0.316 -28.750 1.00 90.88 212 VAL A N 1
ATOM 1627 C CA . VAL A 1 212 ? 11.988 0.489 -29.553 1.00 90.88 212 VAL A CA 1
ATOM 1628 C C . VAL A 1 212 ? 11.040 -0.440 -30.308 1.00 90.88 212 VAL A C 1
ATOM 1630 O O . VAL A 1 212 ? 11.468 -1.181 -31.196 1.00 90.88 212 VAL A O 1
ATOM 1633 N N . ALA A 1 213 ? 9.756 -0.394 -29.965 1.00 89.12 213 ALA A N 1
ATOM 1634 C CA . ALA A 1 213 ? 8.689 -1.089 -30.679 1.00 89.12 213 ALA A CA 1
ATOM 1635 C C . ALA A 1 213 ? 7.991 -0.151 -31.682 1.00 89.12 213 ALA A C 1
ATOM 1637 O O . ALA A 1 213 ? 8.132 1.069 -31.607 1.00 89.12 213 ALA A O 1
ATOM 1638 N N . GLU A 1 214 ? 7.248 -0.722 -32.631 1.00 82.56 214 GLU A N 1
ATOM 1639 C CA . GLU A 1 214 ? 6.312 0.056 -33.452 1.00 82.56 214 GLU A CA 1
ATOM 1640 C C . GLU A 1 214 ? 5.148 0.548 -32.591 1.00 82.56 214 GLU A C 1
ATOM 1642 O O . GLU A 1 214 ? 4.745 -0.134 -31.647 1.00 82.56 214 GLU A O 1
ATOM 1647 N N . SER A 1 215 ? 4.602 1.721 -32.922 1.00 75.62 215 SER A N 1
ATOM 1648 C CA . SER A 1 215 ? 3.316 2.123 -32.357 1.00 75.62 215 SER A CA 1
ATOM 1649 C C . SER A 1 215 ? 2.259 1.152 -32.870 1.00 75.62 215 SER A C 1
ATOM 1651 O O . SER A 1 215 ? 2.037 1.078 -34.077 1.00 75.62 215 SER A O 1
ATOM 1653 N N . THR A 1 216 ? 1.659 0.394 -31.957 1.00 54.59 216 THR A N 1
ATOM 1654 C CA . THR A 1 216 ? 0.434 -0.376 -32.209 1.00 54.59 216 THR A CA 1
ATOM 1655 C C . THR A 1 216 ? -0.757 0.542 -32.394 1.00 54.59 216 THR A C 1
ATOM 1657 O O . THR A 1 216 ? -0.785 1.574 -31.681 1.00 54.59 216 THR A O 1
#